Protein AF-0000000068348674 (afdb_homodimer)

InterPro domains:
  IPR036691 Endonuclease/exonuclease/phosphatase superfamily [G3DSA:3.60.10.10] (1-132)
  IPR036691 Endonuclease/exonuclease/phosphatase superfamily [SSF56219] (2-130)

Structure (mmCIF, N/CA/C/O backbone):
data_AF-0000000068348674-model_v1
#
loop_
_entity.id
_entity.type
_entity.pdbx_description
1 polymer 'Craniofacial development protein 2'
#
loop_
_atom_site.group_PDB
_atom_site.id
_atom_site.type_symbol
_atom_site.label_atom_id
_atom_site.label_alt_id
_atom_site.label_comp_id
_atom_site.label_asym_id
_atom_site.label_entity_id
_atom_site.label_seq_id
_atom_site.pdbx_PDB_ins_code
_atom_site.Cartn_x
_atom_site.Cartn_y
_atom_site.Cartn_z
_atom_site.occupancy
_atom_site.B_iso_or_equiv
_atom_site.auth_seq_id
_atom_site.auth_comp_id
_atom_site.auth_asym_id
_atom_site.auth_atom_id
_atom_site.pdbx_PDB_model_num
ATOM 1 N N . MET A 1 1 ? -9.398 12.961 -13.586 1 79.31 1 MET A N 1
ATOM 2 C CA . MET A 1 1 ? -10.078 11.688 -13.812 1 79.31 1 MET A CA 1
ATOM 3 C C . MET A 1 1 ? -9.641 10.641 -12.789 1 79.31 1 MET A C 1
ATOM 5 O O . MET A 1 1 ? -10.477 9.953 -12.211 1 79.31 1 MET A O 1
ATOM 9 N N . PHE A 1 2 ? -8.352 10.547 -12.398 1 79.88 2 PHE A N 1
ATOM 10 C CA . PHE A 1 2 ? -7.844 9.562 -11.445 1 79.88 2 PHE A CA 1
ATOM 11 C C . PHE A 1 2 ? -8.555 9.688 -10.102 1 79.88 2 PHE A C 1
ATOM 13 O O . PHE A 1 2 ? -9.102 8.711 -9.594 1 79.88 2 PHE A O 1
ATOM 20 N N . TYR A 1 3 ? -8.719 10.867 -9.672 1 86.5 3 TYR A N 1
ATOM 21 C CA . TYR A 1 3 ? -9.273 11.078 -8.336 1 86.5 3 TYR A CA 1
ATOM 22 C C . TYR A 1 3 ? -10.781 10.828 -8.328 1 86.5 3 TYR A C 1
ATOM 24 O O . TYR A 1 3 ? -11.336 10.414 -7.309 1 86.5 3 TYR A O 1
ATOM 32 N N . ARG A 1 4 ? -11.352 11.047 -9.453 1 85.75 4 ARG A N 1
ATOM 33 C CA . ARG A 1 4 ? -12.773 10.734 -9.547 1 85.75 4 ARG A CA 1
ATOM 34 C C . ARG A 1 4 ? -13.008 9.227 -9.445 1 85.75 4 ARG A C 1
ATOM 36 O O . ARG A 1 4 ? -13.922 8.789 -8.75 1 85.75 4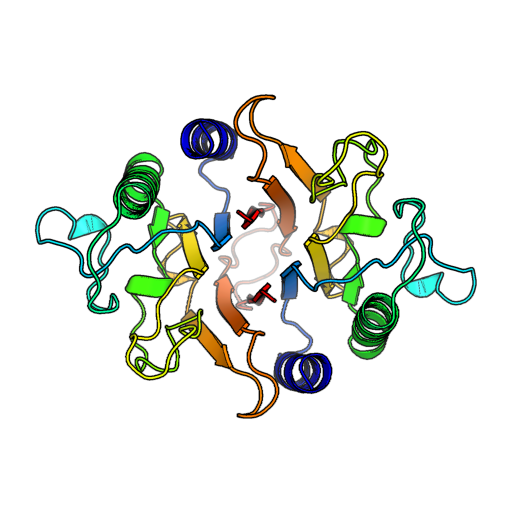 ARG A O 1
ATOM 43 N N . ARG A 1 5 ? -12.203 8.547 -10.102 1 84.06 5 ARG A N 1
ATOM 44 C CA . ARG A 1 5 ? -12.32 7.094 -10.062 1 84.06 5 ARG A CA 1
ATOM 45 C C . ARG A 1 5 ? -12 6.559 -8.672 1 84.06 5 ARG A C 1
ATOM 47 O O . ARG A 1 5 ? -12.688 5.664 -8.172 1 84.06 5 ARG A O 1
ATOM 54 N N . LEU A 1 6 ? -10.938 7.094 -8.195 1 87.25 6 LEU A N 1
ATOM 55 C CA . LEU A 1 6 ? -10.562 6.691 -6.84 1 87.25 6 LEU A CA 1
ATOM 56 C C . LEU A 1 6 ? -11.695 6.977 -5.859 1 87.25 6 LEU A C 1
ATOM 58 O O . LEU A 1 6 ? -12.023 6.133 -5.023 1 87.25 6 LEU A O 1
ATOM 62 N N . SER A 1 7 ? -12.281 8.102 -5.996 1 90.12 7 SER A N 1
ATOM 63 C CA . SER A 1 7 ? -13.422 8.453 -5.16 1 90.12 7 SER A CA 1
ATOM 64 C C . SER A 1 7 ? -14.555 7.445 -5.316 1 90.12 7 SER A C 1
ATOM 66 O O . SER A 1 7 ? -15.164 7.031 -4.324 1 90.12 7 SER A O 1
ATOM 68 N N . GLY A 1 8 ? -14.789 7.074 -6.508 1 89.06 8 GLY A N 1
ATOM 69 C CA . GLY A 1 8 ? -15.82 6.082 -6.766 1 89.06 8 GLY A CA 1
ATOM 70 C C . GLY A 1 8 ? -15.547 4.75 -6.09 1 89.06 8 GLY A C 1
ATOM 71 O O . GLY A 1 8 ? -16.453 4.121 -5.551 1 89.06 8 GLY A O 1
ATOM 72 N N . LEU A 1 9 ? -14.383 4.359 -6.117 1 86.38 9 LEU A N 1
ATOM 73 C CA . LEU A 1 9 ? -14 3.092 -5.5 1 86.38 9 LEU A CA 1
ATOM 74 C C . LEU A 1 9 ? -14.164 3.154 -3.986 1 86.38 9 LEU A C 1
ATOM 76 O O . LEU A 1 9 ? -14.672 2.213 -3.373 1 86.38 9 LEU A O 1
ATOM 80 N N . ILE A 1 10 ? -13.75 4.242 -3.398 1 89.94 10 ILE A N 1
ATOM 81 C CA . ILE A 1 10 ? -13.828 4.406 -1.951 1 89.94 10 ILE A CA 1
ATOM 82 C C . ILE A 1 10 ? -15.297 4.43 -1.515 1 89.94 10 ILE A C 1
ATOM 84 O O . ILE A 1 10 ? -15.641 3.885 -0.464 1 89.94 10 ILE A O 1
ATOM 88 N N . ARG A 1 11 ? -16.109 4.973 -2.312 1 91.06 11 ARG A N 1
ATOM 89 C CA . ARG A 1 11 ? -17.516 5.09 -1.98 1 91.06 11 ARG A CA 1
ATOM 90 C C . ARG A 1 11 ? -18.188 3.721 -1.934 1 91.06 11 ARG A C 1
ATOM 92 O O . ARG A 1 11 ? -19.25 3.561 -1.317 1 91.06 11 ARG A O 1
ATOM 99 N N . GLN A 1 12 ? -17.609 2.801 -2.598 1 87.5 12 GLN A N 1
ATOM 100 C CA . GLN A 1 12 ? -18.172 1.461 -2.65 1 87.5 12 GLN A CA 1
ATOM 101 C C . GLN A 1 12 ? -17.844 0.667 -1.392 1 87.5 12 GLN A C 1
ATOM 103 O O . GLN A 1 12 ? -18.422 -0.395 -1.147 1 87.5 12 GLN A O 1
ATOM 108 N N . VAL A 1 13 ? -16.953 1.169 -0.64 1 86 13 VAL A N 1
ATOM 109 C CA . VAL A 1 13 ? -16.531 0.463 0.562 1 86 13 VAL A CA 1
ATOM 110 C C . VAL A 1 13 ? -17.469 0.783 1.717 1 86 13 VAL A C 1
ATOM 112 O O . VAL A 1 13 ? -17.922 1.922 1.859 1 86 13 VAL A O 1
ATOM 115 N N . LYS A 1 14 ? -17.75 -0.253 2.508 1 83.56 14 LYS A N 1
ATOM 116 C CA . LYS A 1 14 ? -18.594 -0.035 3.686 1 83.56 14 LYS A CA 1
ATOM 117 C C . LYS A 1 14 ? -17.906 0.903 4.676 1 83.56 14 LYS A C 1
ATOM 119 O O . LYS A 1 14 ? -16.688 0.855 4.848 1 83.56 14 LYS A O 1
ATOM 124 N N . THR A 1 15 ? -18.656 1.641 5.41 1 78.62 15 THR A N 1
ATOM 125 C CA . THR A 1 15 ? -18.141 2.629 6.355 1 78.62 15 THR A CA 1
ATOM 126 C C . THR A 1 15 ? -17.438 1.948 7.516 1 78.62 15 THR A C 1
ATOM 128 O O . THR A 1 15 ? -16.594 2.561 8.18 1 78.62 15 THR A O 1
ATOM 131 N N . THR A 1 16 ? -17.75 0.725 7.793 1 75.81 16 THR A N 1
ATOM 132 C CA . THR A 1 16 ? -17.156 0.006 8.906 1 75.81 16 THR A CA 1
ATOM 133 C C . THR A 1 16 ? -15.797 -0.573 8.516 1 75.81 16 THR A C 1
ATOM 135 O O . THR A 1 16 ? -15.016 -0.987 9.375 1 75.81 16 THR A O 1
ATOM 138 N N . ASP A 1 17 ? -15.602 -0.538 7.238 1 82.75 17 ASP A N 1
ATOM 139 C CA . ASP A 1 17 ? -14.344 -1.109 6.75 1 82.75 17 ASP A CA 1
ATOM 140 C C . ASP A 1 17 ? -13.195 -0.118 6.902 1 82.75 17 ASP A C 1
ATOM 142 O O . ASP A 1 17 ? -13.422 1.085 7.055 1 82.75 17 ASP A O 1
ATOM 146 N N . ILE A 1 18 ? -12.023 -0.685 6.996 1 86.12 18 ILE A N 1
ATOM 147 C CA . ILE A 1 18 ? -10.82 0.14 7.066 1 86.12 18 ILE A CA 1
ATOM 148 C C . ILE A 1 18 ? -10.258 0.357 5.66 1 86.12 18 ILE A C 1
ATOM 150 O O . ILE A 1 18 ? -9.891 -0.601 4.98 1 86.12 18 ILE A O 1
ATOM 154 N N . VAL A 1 19 ? -10.25 1.628 5.234 1 90.69 19 VAL A N 1
ATOM 155 C CA . VAL A 1 19 ? -9.641 1.981 3.957 1 90.69 19 VAL A CA 1
ATOM 156 C C . VAL A 1 19 ? -8.211 2.467 4.184 1 90.69 19 VAL A C 1
ATOM 158 O O . VAL A 1 19 ? -7.973 3.342 5.02 1 90.69 19 VAL A O 1
ATOM 161 N N . ILE A 1 20 ? -7.293 1.862 3.488 1 91.06 20 ILE A N 1
ATOM 162 C CA . ILE A 1 20 ? -5.91 2.33 3.475 1 91.06 20 ILE A CA 1
ATOM 163 C C . ILE A 1 20 ? -5.5 2.688 2.047 1 91.06 20 ILE A C 1
ATOM 165 O O . ILE A 1 20 ? -5.605 1.859 1.14 1 91.06 20 ILE A O 1
ATOM 169 N N . LEU A 1 21 ? -5.125 3.949 1.87 1 91.19 21 LEU A N 1
ATOM 170 C CA . LEU A 1 21 ? -4.578 4.438 0.608 1 91.19 21 LEU A CA 1
ATOM 171 C C . LEU A 1 21 ? -3.072 4.637 0.709 1 91.19 21 LEU A C 1
ATOM 173 O O . LEU A 1 21 ? -2.59 5.301 1.631 1 91.19 21 LEU A O 1
ATOM 177 N N . ALA A 1 22 ? -2.342 3.98 -0.197 1 90.31 22 ALA A N 1
ATOM 178 C CA . ALA A 1 22 ? -0.891 4.145 -0.182 1 90.31 22 ALA A CA 1
ATOM 179 C C . ALA A 1 22 ? -0.327 4.164 -1.6 1 90.31 22 ALA A C 1
ATOM 181 O O . ALA A 1 22 ? -0.76 3.391 -2.457 1 90.31 22 ALA A O 1
ATOM 182 N N . GLY A 1 23 ? 0.637 5.094 -1.8 1 87.62 23 GLY A N 1
ATOM 183 C CA . GLY A 1 23 ? 1.304 5.066 -3.092 1 87.62 23 GLY A CA 1
ATOM 184 C C . GLY A 1 23 ? 1.746 6.438 -3.566 1 87.62 23 GLY A C 1
ATOM 185 O O . GLY A 1 23 ? 1.676 7.41 -2.816 1 87.62 23 GLY A O 1
ATOM 186 N N . ASP A 1 24 ? 2.225 6.398 -4.797 1 83.75 24 ASP A N 1
ATOM 187 C CA . ASP A 1 24 ? 2.645 7.617 -5.484 1 83.75 24 ASP A CA 1
ATOM 188 C C . ASP A 1 24 ? 1.455 8.312 -6.137 1 83.75 24 ASP A C 1
ATOM 190 O O . ASP A 1 24 ? 0.866 7.793 -7.086 1 83.75 24 ASP A O 1
ATOM 194 N N . ILE A 1 25 ? 1.134 9.422 -5.598 1 80.69 25 ILE A N 1
ATOM 195 C CA . ILE A 1 25 ? -0.016 10.133 -6.137 1 80.69 25 ILE A CA 1
ATOM 196 C C . ILE A 1 25 ? 0.463 11.305 -6.996 1 80.69 25 ILE A C 1
ATOM 198 O O . ILE A 1 25 ? -0.34 12.133 -7.438 1 80.69 25 ILE A O 1
ATOM 202 N N . ASN A 1 26 ? 1.744 11.367 -7.188 1 80.38 26 ASN A N 1
ATOM 203 C CA . ASN A 1 26 ? 2.354 12.43 -7.973 1 80.38 26 ASN A CA 1
ATOM 204 C C . ASN A 1 26 ? 1.906 13.812 -7.492 1 80.38 26 ASN A C 1
ATOM 206 O O . ASN A 1 26 ? 1.474 14.641 -8.289 1 80.38 26 ASN A O 1
ATOM 210 N N . ALA A 1 27 ? 1.943 14.016 -6.258 1 81.56 27 ALA A N 1
ATOM 211 C CA . ALA A 1 27 ? 1.46 15.258 -5.664 1 81.56 27 ALA A CA 1
ATOM 212 C C . ALA A 1 27 ? 2.396 15.742 -4.559 1 81.56 27 ALA A C 1
ATOM 214 O O . ALA A 1 27 ? 3.109 14.938 -3.949 1 81.56 27 ALA A O 1
ATOM 215 N N . GLN A 1 28 ? 2.379 17 -4.473 1 86.75 28 GLN A N 1
ATOM 216 C CA . GLN A 1 28 ? 2.955 17.625 -3.281 1 86.75 28 GLN A CA 1
ATOM 217 C C . GLN A 1 28 ? 1.892 18.359 -2.471 1 86.75 28 GLN A C 1
ATOM 219 O O . GLN A 1 28 ? 1.18 19.203 -3 1 86.75 28 GLN A O 1
ATOM 224 N N . VAL A 1 29 ? 1.767 17.953 -1.278 1 86.25 29 VAL A N 1
ATOM 225 C CA . VAL A 1 29 ? 0.708 18.5 -0.435 1 86.25 29 VAL A CA 1
ATOM 226 C C . VAL A 1 29 ? 1.234 19.703 0.341 1 86.25 29 VAL A C 1
ATOM 228 O O . VAL A 1 29 ? 0.504 20.672 0.564 1 86.25 29 VAL A O 1
ATOM 231 N N . GLY A 1 30 ? 2.441 19.734 0.62 1 81.38 30 GLY A N 1
ATOM 232 C CA . GLY A 1 30 ? 2.998 20.812 1.415 1 81.38 30 GLY A CA 1
ATOM 233 C C . GLY A 1 30 ? 2.375 20.922 2.793 1 81.38 30 GLY A C 1
ATOM 234 O O . GLY A 1 30 ? 1.814 19.953 3.307 1 81.38 30 GLY A O 1
ATOM 235 N N . ARG A 1 31 ? 2.555 22.078 3.396 1 80.06 31 ARG A N 1
ATOM 236 C CA . ARG A 1 31 ? 1.985 22.328 4.715 1 80.06 31 ARG A CA 1
ATOM 237 C C . ARG A 1 31 ? 0.499 22.656 4.621 1 80.06 31 ARG A C 1
ATOM 239 O O . ARG A 1 31 ? 0.073 23.375 3.715 1 80.06 31 ARG A O 1
ATOM 246 N N . LEU A 1 32 ? -0.167 22.094 5.527 1 80.81 32 LEU A N 1
ATOM 247 C CA . LEU A 1 32 ? -1.608 22.328 5.512 1 80.81 32 LEU A CA 1
ATOM 248 C C . LEU A 1 32 ? -1.957 23.656 6.16 1 80.81 32 LEU A C 1
ATOM 250 O O . LEU A 1 32 ? -1.298 24.078 7.109 1 80.81 32 LEU A O 1
ATOM 254 N N . SER A 1 33 ? -2.959 24.266 5.566 1 77.94 33 SER A N 1
ATOM 255 C CA . SER A 1 33 ? -3.439 25.547 6.086 1 77.94 33 SER A CA 1
ATOM 256 C C . SER A 1 33 ? -4.375 25.344 7.273 1 77.94 33 SER A C 1
ATOM 258 O O . SER A 1 33 ? -4.73 24.203 7.602 1 77.94 33 SER A O 1
ATOM 260 N N . SER A 1 34 ? -4.777 26.453 7.898 1 80.25 34 SER A N 1
ATOM 261 C CA . SER A 1 34 ? -5.711 26.406 9.023 1 80.25 34 SER A CA 1
ATOM 262 C C . SER A 1 34 ? -7.062 25.844 8.594 1 80.25 34 SER A C 1
ATOM 264 O O . SER A 1 34 ? -7.738 25.188 9.375 1 80.25 34 SER A O 1
ATOM 266 N N . LEU A 1 35 ? -7.426 26.094 7.375 1 76.81 35 LEU A N 1
ATOM 267 C CA . LEU A 1 35 ? -8.703 25.625 6.852 1 76.81 35 LEU A CA 1
ATOM 268 C C . LEU A 1 35 ? -8.695 24.109 6.703 1 76.81 35 LEU A C 1
ATOM 270 O O . LEU A 1 35 ? -9.758 23.484 6.625 1 76.81 35 LEU A O 1
ATOM 274 N N . GLU A 1 36 ? -7.477 23.594 6.668 1 81 36 GLU A N 1
ATOM 275 C CA . GLU A 1 36 ? -7.324 22.156 6.484 1 81 36 GLU A CA 1
ATOM 276 C C . GLU A 1 36 ? -6.965 21.469 7.793 1 81 36 GLU A C 1
ATOM 278 O O . GLU A 1 36 ? -6.496 20.328 7.793 1 81 36 GLU A O 1
ATOM 283 N N . SER A 1 37 ? -7.254 22.156 8.828 1 78.12 37 SER A N 1
ATOM 284 C CA . SER A 1 37 ? -6.844 21.672 10.148 1 78.12 37 SER A CA 1
ATOM 285 C C . SER A 1 37 ? -7.527 20.359 10.492 1 78.12 37 SER A C 1
ATOM 287 O O . SER A 1 37 ? -6.98 19.547 11.25 1 78.12 37 SER A O 1
ATOM 289 N N . HIS A 1 38 ? -8.695 20.156 9.891 1 80.19 38 HIS A N 1
ATOM 290 C CA . HIS A 1 38 ? -9.422 18.922 10.18 1 80.19 38 HIS A CA 1
ATOM 291 C C . HIS A 1 38 ? -8.68 17.719 9.625 1 80.19 38 HIS A C 1
ATOM 293 O O . HIS A 1 38 ? -8.938 16.578 10.039 1 80.19 38 HIS A O 1
ATOM 299 N N . LEU A 1 39 ? -7.789 17.922 8.68 1 84.5 39 LEU A N 1
ATOM 300 C CA . LEU A 1 39 ? -6.949 16.859 8.148 1 84.5 39 LEU A CA 1
ATOM 301 C C . LEU A 1 39 ? -5.66 16.734 8.953 1 84.5 39 LEU A C 1
ATOM 303 O O . LEU A 1 39 ? -4.867 15.82 8.719 1 84.5 39 LEU A O 1
ATOM 307 N N . GLY A 1 40 ? -5.566 17.562 9.906 1 76.25 40 GLY A N 1
ATOM 308 C CA . GLY A 1 40 ? -4.32 17.641 10.656 1 76.25 40 GLY A CA 1
ATOM 309 C C . GLY A 1 40 ? -3.182 18.234 9.844 1 76.25 40 GLY A C 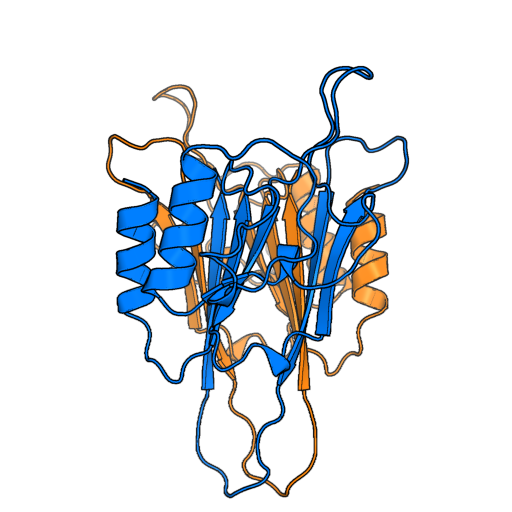1
ATOM 310 O O . GLY A 1 40 ? -3.287 19.344 9.336 1 76.25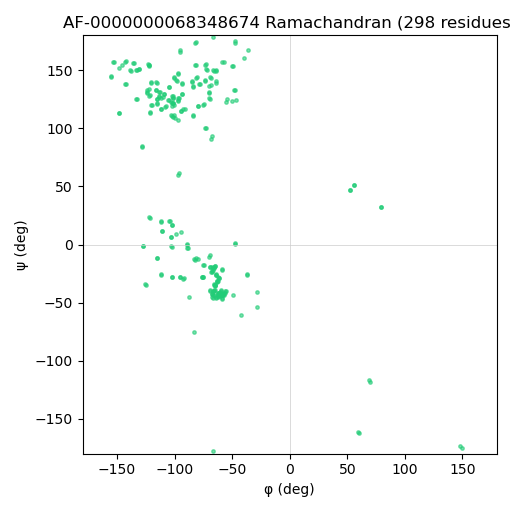 40 GLY A O 1
ATOM 311 N N . GLY A 1 41 ? -2.025 17.422 9.586 1 63.22 41 GLY A N 1
ATOM 312 C CA . GLY A 1 41 ? -0.957 17.703 8.641 1 63.22 41 GLY A CA 1
ATOM 313 C C . GLY A 1 41 ? 0.059 18.703 9.164 1 63.22 41 GLY A C 1
ATOM 314 O O . GLY A 1 41 ? 0.597 19.5 8.406 1 63.22 41 GLY A O 1
ATOM 315 N N . ARG A 1 42 ? 0.268 18.719 10.297 1 67.69 42 ARG A N 1
ATOM 316 C CA . ARG A 1 42 ? 1.171 19.672 10.93 1 67.69 42 ARG A CA 1
ATOM 317 C C . ARG A 1 42 ? 2.619 19.391 10.547 1 67.69 42 ARG A C 1
ATOM 319 O O . ARG A 1 42 ? 3.473 20.281 10.648 1 67.69 42 ARG A O 1
ATOM 326 N N . PHE A 1 43 ? 2.74 18.312 9.93 1 68.88 43 PHE A N 1
ATOM 327 C CA . PHE A 1 43 ? 4.129 17.906 9.742 1 68.88 43 PHE A CA 1
ATOM 328 C C . PHE A 1 43 ? 4.445 17.734 8.266 1 68.88 43 PHE A C 1
ATOM 330 O O . PHE A 1 43 ? 5.371 17 7.902 1 68.88 43 PHE A O 1
ATOM 337 N N . GLY A 1 44 ? 3.752 18.344 7.402 1 68.88 44 GLY A N 1
ATOM 338 C CA . GLY A 1 44 ? 4.055 18.234 5.984 1 68.88 44 GLY A CA 1
ATOM 339 C C . GLY A 1 44 ? 5.383 18.875 5.609 1 68.88 44 GLY A C 1
ATOM 340 O O . GLY A 1 44 ? 5.895 19.734 6.34 1 68.88 44 GLY A O 1
ATOM 341 N N . VAL A 1 45 ? 6.043 18.312 4.531 1 73.25 45 VAL A N 1
ATOM 342 C CA . VAL A 1 45 ? 7.285 18.875 4.012 1 73.25 45 VAL A CA 1
ATOM 343 C C . VAL A 1 45 ? 7.027 20.281 3.455 1 73.25 45 VAL A C 1
ATOM 345 O O . VAL A 1 45 ? 5.961 20.547 2.891 1 73.25 45 VAL A O 1
ATOM 348 N N . ASP A 1 46 ? 7.965 21.109 3.746 1 76.12 46 ASP A N 1
ATOM 349 C CA . ASP A 1 46 ? 7.852 22.453 3.191 1 76.12 46 ASP A CA 1
ATOM 350 C C . ASP A 1 46 ? 8.008 22.438 1.672 1 76.12 46 ASP A C 1
ATOM 352 O O . ASP A 1 46 ? 9.125 22.359 1.155 1 76.12 46 ASP A O 1
ATOM 356 N N . ALA A 1 47 ? 6.914 22.359 1.004 1 79.25 47 ALA A N 1
ATOM 357 C CA . ALA A 1 47 ? 6.867 22.328 -0.456 1 79.25 47 ALA A CA 1
ATOM 358 C C . ALA A 1 47 ? 5.594 23 -0.971 1 79.25 47 ALA A C 1
ATOM 360 O O . ALA A 1 47 ? 4.613 23.125 -0.237 1 79.25 47 ALA A O 1
ATOM 361 N N . SER A 1 48 ? 5.723 23.531 -2.182 1 85.94 48 SER A N 1
ATOM 362 C CA . SER A 1 48 ? 4.555 24.141 -2.799 1 85.94 48 SER A CA 1
ATOM 363 C C . SER A 1 48 ? 3.502 23.094 -3.152 1 85.94 48 SER A C 1
ATOM 365 O O . SER A 1 48 ? 3.822 22.062 -3.729 1 85.94 48 SER A O 1
ATOM 367 N N . ARG A 1 49 ? 2.318 23.516 -2.832 1 89.12 49 ARG A N 1
ATOM 368 C CA . ARG A 1 49 ? 1.193 22.641 -3.123 1 89.12 49 ARG A CA 1
ATOM 369 C C . ARG A 1 49 ? 0.941 22.547 -4.625 1 89.12 49 ARG A C 1
ATOM 371 O O . ARG A 1 49 ? 0.915 23.562 -5.316 1 89.12 49 ARG A O 1
ATOM 378 N N . THR A 1 50 ? 0.815 21.281 -5.059 1 90.44 50 THR A N 1
ATOM 379 C CA . THR A 1 50 ? 0.448 21.078 -6.457 1 90.44 50 THR A CA 1
ATOM 380 C C . THR A 1 50 ? -1.058 20.875 -6.594 1 90.44 50 THR A C 1
ATOM 382 O O . THR A 1 50 ? -1.761 20.703 -5.594 1 90.44 50 THR A O 1
ATOM 385 N N . ASP A 1 51 ? -1.528 20.953 -7.879 1 90.56 51 ASP A N 1
ATOM 386 C CA . ASP A 1 51 ? -2.938 20.688 -8.133 1 90.56 51 ASP A CA 1
ATOM 387 C C . ASP A 1 51 ? -3.324 19.297 -7.641 1 90.56 51 ASP A C 1
ATOM 389 O O . ASP A 1 51 ? -4.383 19.109 -7.035 1 90.56 51 ASP A O 1
ATOM 393 N N . ASN A 1 52 ? -2.459 18.375 -7.895 1 88.06 52 ASN A N 1
ATOM 394 C CA . ASN A 1 52 ? -2.723 17.016 -7.434 1 88.06 52 ASN A CA 1
ATOM 395 C C . ASN A 1 52 ? -2.727 16.938 -5.91 1 88.06 52 ASN A C 1
ATOM 397 O O . ASN A 1 52 ? -3.471 16.141 -5.332 1 88.06 52 ASN A O 1
ATOM 401 N N . GLY A 1 53 ? -1.865 17.734 -5.348 1 89.38 53 GLY A N 1
ATOM 402 C CA . GLY A 1 53 ? -1.904 17.812 -3.898 1 89.38 53 GLY A CA 1
ATOM 403 C C . GLY A 1 53 ? -3.248 18.281 -3.361 1 89.38 53 GLY A C 1
ATOM 404 O O . GLY A 1 53 ? -3.768 17.703 -2.402 1 89.38 53 GLY A O 1
ATOM 405 N N . ASP A 1 54 ? -3.766 19.266 -4.02 1 91.25 54 ASP A N 1
ATOM 406 C CA . ASP A 1 54 ? -5.086 19.766 -3.643 1 91.25 54 ASP A CA 1
ATOM 407 C C . ASP A 1 54 ? -6.152 18.703 -3.822 1 91.25 54 ASP A C 1
ATOM 409 O O . ASP A 1 54 ? -7.023 18.531 -2.965 1 91.25 54 ASP A O 1
ATOM 413 N N . ARG A 1 55 ? -6.066 18.047 -4.871 1 91.31 55 ARG A N 1
ATOM 414 C CA . ARG A 1 55 ? -7.047 17 -5.152 1 91.31 55 ARG A CA 1
ATOM 415 C C . ARG A 1 55 ? -6.949 15.859 -4.137 1 91.31 55 ARG A C 1
ATOM 417 O O . ARG A 1 55 ? -7.965 15.305 -3.725 1 91.31 55 ARG A O 1
ATOM 424 N N . HIS A 1 56 ? -5.73 15.555 -3.791 1 91.12 56 HIS A N 1
ATOM 425 C CA . HIS A 1 56 ? -5.512 14.523 -2.787 1 91.12 56 HIS A CA 1
ATOM 426 C C . HIS A 1 56 ? -6.129 14.914 -1.449 1 91.12 56 HIS A C 1
ATOM 428 O O . HIS A 1 56 ? -6.82 14.109 -0.821 1 91.12 56 HIS A O 1
ATOM 434 N N . LEU A 1 57 ? -5.918 16.125 -1.045 1 91.81 57 LEU A N 1
ATOM 435 C CA . LEU A 1 57 ? -6.461 16.609 0.223 1 91.81 57 LEU A CA 1
ATOM 436 C C . LEU A 1 57 ? -7.984 16.656 0.177 1 91.81 57 LEU A C 1
ATOM 438 O O . LEU A 1 57 ? -8.648 16.328 1.157 1 91.81 57 LEU A O 1
ATOM 442 N N . GLN A 1 58 ? -8.461 17.078 -0.941 1 93.12 58 GLN A N 1
ATOM 443 C CA . GLN A 1 58 ? -9.906 17.109 -1.106 1 93.12 58 GLN A CA 1
ATOM 444 C C . GLN A 1 58 ? -10.5 15.703 -1.016 1 93.12 58 GLN A C 1
ATOM 446 O O . GLN A 1 58 ? -11.562 15.508 -0.415 1 93.12 58 GLN A O 1
ATOM 451 N N . LEU A 1 59 ? -9.836 14.812 -1.62 1 93.06 59 LEU A N 1
ATOM 452 C CA . LEU A 1 59 ? -10.273 13.422 -1.537 1 93.06 59 LEU A CA 1
ATOM 453 C C . LEU A 1 59 ? -10.32 12.953 -0.087 1 93.06 59 LEU A C 1
ATOM 455 O O . LEU A 1 59 ? -11.289 12.32 0.332 1 93.06 59 LEU A O 1
ATOM 459 N N . CYS A 1 60 ? -9.273 13.25 0.616 1 93.5 60 CYS A N 1
ATOM 460 C CA . CYS A 1 60 ? -9.227 12.875 2.023 1 93.5 60 CYS A CA 1
ATOM 461 C C . CYS A 1 60 ? -10.383 13.508 2.795 1 93.5 60 CYS A C 1
ATOM 463 O O . CYS A 1 60 ? -11.023 12.844 3.607 1 93.5 60 CYS A O 1
ATOM 465 N N . ALA A 1 61 ? -10.609 14.719 2.525 1 93.12 61 ALA A N 1
ATOM 466 C CA . ALA A 1 61 ? -11.695 15.422 3.197 1 93.12 61 ALA A CA 1
ATOM 467 C C . ALA A 1 61 ? -13.047 14.812 2.836 1 93.12 61 ALA A C 1
ATOM 469 O O . ALA A 1 61 ? -13.867 14.539 3.715 1 93.12 61 ALA A O 1
ATOM 470 N N . ASP A 1 62 ? -13.273 14.562 1.604 1 94 62 ASP A N 1
ATOM 471 C CA . ASP A 1 62 ? -14.547 14.078 1.096 1 94 62 ASP A CA 1
ATOM 472 C C . ASP A 1 62 ? -14.867 12.688 1.646 1 94 62 ASP A C 1
ATOM 474 O O . ASP A 1 62 ? -16.031 12.352 1.856 1 94 62 ASP A O 1
ATOM 478 N N . HIS A 1 63 ? -13.867 11.922 1.81 1 93.94 63 HIS A N 1
ATOM 479 C CA . HIS A 1 63 ? -14.102 10.523 2.164 1 93.94 63 HIS A CA 1
ATOM 480 C C . HIS A 1 63 ? -13.656 10.242 3.596 1 93.94 63 HIS A C 1
ATOM 482 O O . HIS A 1 63 ? -13.547 9.078 3.994 1 93.94 63 HIS A O 1
ATOM 488 N N . LYS A 1 64 ? -13.367 11.25 4.367 1 93.44 64 LYS A N 1
ATOM 489 C CA . LYS A 1 64 ? -12.992 11.156 5.773 1 93.44 64 LYS A CA 1
ATOM 490 C C . LYS A 1 64 ? -11.789 10.234 5.957 1 93.44 64 LYS A C 1
ATOM 492 O O . LYS A 1 64 ? -11.828 9.305 6.766 1 93.44 64 LYS A O 1
ATOM 497 N N . LEU A 1 65 ? -10.82 10.555 5.156 1 94 65 LEU A N 1
ATOM 498 C CA . LEU A 1 65 ? -9.539 9.875 5.301 1 94 65 LEU A CA 1
ATOM 499 C C . LEU A 1 65 ? -8.562 10.711 6.113 1 94 65 LEU A C 1
ATOM 501 O O . LEU A 1 65 ? -8.531 11.938 5.977 1 94 65 LEU A O 1
ATOM 505 N N . PHE A 1 66 ? -7.832 10.055 6.922 1 92.94 66 PHE A N 1
ATOM 506 C CA . PHE A 1 66 ? -6.762 10.672 7.695 1 92.94 66 PHE A CA 1
ATOM 507 C C . PHE A 1 66 ? -5.422 10.523 6.984 1 92.94 66 PHE A C 1
ATOM 509 O O . PHE A 1 66 ? -4.926 9.406 6.812 1 92.94 66 PHE A O 1
ATOM 516 N N . PRO A 1 67 ? -4.812 11.641 6.551 1 93.12 67 PRO A N 1
ATOM 517 C CA . PRO A 1 67 ? -3.492 11.555 5.922 1 93.12 67 PRO A CA 1
ATOM 518 C C . PRO A 1 67 ? -2.379 11.266 6.926 1 93.12 67 PRO A C 1
ATOM 520 O O . PRO A 1 67 ? -1.83 12.188 7.531 1 93.12 67 PRO A O 1
ATOM 523 N N . ALA A 1 68 ? -1.977 10.078 7.004 1 90.94 68 ALA A N 1
ATOM 524 C CA . ALA A 1 68 ? -1.021 9.633 8.016 1 90.94 68 ALA A CA 1
ATOM 525 C C . ALA A 1 68 ? 0.365 10.219 7.754 1 90.94 68 ALA A C 1
ATOM 527 O O . ALA A 1 68 ? 1.07 10.602 8.688 1 90.94 68 ALA A O 1
ATOM 528 N N . SER A 1 69 ? 0.833 10.312 6.531 1 87.69 69 SER A N 1
ATOM 529 C CA . SER A 1 69 ? 2.174 10.742 6.148 1 87.69 69 SER A CA 1
ATOM 530 C C . SER A 1 69 ? 2.447 12.172 6.605 1 87.69 69 SER A C 1
ATOM 532 O O . SER A 1 69 ? 3.592 12.531 6.898 1 87.69 69 SER A O 1
ATOM 534 N N . THR A 1 70 ? 1.397 12.969 6.691 1 85.5 70 THR A N 1
ATOM 535 C CA . THR A 1 70 ? 1.596 14.367 7.039 1 85.5 70 THR A CA 1
ATOM 536 C C . THR A 1 70 ? 1.24 14.617 8.5 1 85.5 70 THR A C 1
ATOM 538 O O . THR A 1 70 ? 1.35 15.75 8.992 1 85.5 70 THR A O 1
ATOM 541 N N . ASN A 1 71 ? 0.793 13.617 9.203 1 87.12 71 ASN A N 1
ATOM 542 C CA . ASN A 1 71 ? 0.313 13.859 10.555 1 87.12 71 ASN A CA 1
ATOM 543 C C . ASN A 1 71 ? 1.182 13.156 11.594 1 87.12 71 ASN A C 1
ATOM 545 O O . ASN A 1 71 ? 1.041 13.391 12.797 1 87.12 71 ASN A O 1
ATOM 549 N N . LEU A 1 72 ? 1.989 12.336 11.188 1 84.12 72 LEU A N 1
ATOM 550 C CA . LEU A 1 72 ? 2.912 11.672 12.102 1 84.12 72 LEU A CA 1
ATOM 551 C C . LEU A 1 72 ? 4.301 12.305 12.023 1 84.12 72 LEU A C 1
ATOM 553 O O . LEU A 1 72 ? 4.848 12.469 10.93 1 84.12 72 LEU A O 1
ATOM 557 N N . GLN A 1 73 ? 4.75 12.68 13.102 1 80.38 73 GLN A N 1
ATOM 558 C CA . GLN A 1 73 ? 5.98 13.461 13.172 1 80.38 73 GLN A CA 1
ATOM 559 C C . GLN A 1 73 ? 7.207 12.586 12.93 1 80.38 73 GLN A C 1
ATOM 561 O O . GLN A 1 73 ? 7.43 11.609 13.648 1 80.38 73 GLN A O 1
ATOM 566 N N . HIS A 1 74 ? 7.91 12.961 11.891 1 83.62 74 HIS A N 1
ATOM 567 C CA . HIS A 1 74 ? 9.203 12.352 11.586 1 83.62 74 HIS A CA 1
ATOM 568 C C . HIS A 1 74 ? 10.188 13.383 11.055 1 83.62 74 HIS A C 1
ATOM 570 O O . HIS A 1 74 ? 9.789 14.477 10.641 1 83.62 74 HIS A O 1
ATOM 576 N N . LYS A 1 75 ? 11.469 13.047 11.18 1 83.19 75 LYS A N 1
ATOM 577 C CA . LYS A 1 75 ? 12.469 13.867 10.5 1 83.19 75 LYS A CA 1
ATOM 578 C C . LYS A 1 75 ? 12.211 13.906 8.992 1 83.19 75 LYS A C 1
ATOM 580 O O . LYS A 1 75 ? 11.609 12.992 8.43 1 83.19 75 LYS A O 1
ATOM 585 N N . ARG A 1 76 ? 12.734 14.961 8.398 1 80.62 76 ARG A N 1
ATOM 586 C CA . ARG A 1 76 ? 12.539 15.164 6.969 1 80.62 76 ARG A CA 1
ATOM 587 C C . ARG A 1 76 ? 13.016 13.953 6.172 1 80.62 76 ARG A C 1
ATOM 589 O O . ARG A 1 76 ? 12.367 13.531 5.215 1 80.62 76 ARG A O 1
ATOM 596 N N . SER A 1 77 ? 14.102 13.383 6.57 1 80.19 77 SER A N 1
ATOM 597 C CA . SER A 1 77 ? 14.688 12.258 5.855 1 80.19 77 SER A CA 1
ATOM 598 C C . SER A 1 77 ? 13.781 11.031 5.898 1 80.19 77 SER A C 1
ATOM 600 O O . SER A 1 77 ? 13.898 10.133 5.062 1 80.19 77 SER A O 1
ATOM 602 N N . HIS A 1 78 ? 12.844 11.047 6.859 1 84.19 78 HIS A N 1
ATOM 603 C CA . HIS A 1 78 ? 11.93 9.914 6.996 1 84.19 78 HIS A CA 1
ATOM 604 C C . HIS A 1 78 ? 10.562 10.234 6.41 1 84.19 78 HIS A C 1
ATOM 606 O O . HIS A 1 78 ? 9.586 9.516 6.668 1 84.19 78 HIS A O 1
ATOM 612 N N . ARG A 1 79 ? 10.539 11.297 5.598 1 83.62 79 ARG A N 1
ATOM 613 C CA . ARG A 1 79 ? 9.281 11.672 4.961 1 83.62 79 ARG A CA 1
ATOM 614 C C . ARG A 1 79 ? 9.438 11.75 3.445 1 83.62 79 ARG A C 1
ATOM 616 O O . ARG A 1 79 ? 8.531 11.375 2.699 1 83.62 79 ARG A O 1
ATOM 623 N N . VAL A 1 80 ? 10.555 12.164 3.012 1 83 80 VAL A N 1
ATOM 624 C CA . VAL A 1 80 ? 10.781 12.359 1.584 1 83 80 VAL A CA 1
ATOM 625 C C . VAL A 1 80 ? 10.93 11.008 0.892 1 83 80 VAL A C 1
ATOM 627 O O . VAL A 1 80 ? 11.469 10.062 1.47 1 83 80 VAL A O 1
ATOM 630 N N . THR A 1 81 ? 10.359 10.961 -0.289 1 83.62 81 THR A N 1
ATOM 631 C CA . THR A 1 81 ? 10.344 9.68 -0.992 1 83.62 81 THR A CA 1
ATOM 632 C C . THR A 1 81 ? 10.914 9.836 -2.4 1 83.62 81 THR A C 1
ATOM 634 O O . THR A 1 81 ? 10.953 8.867 -3.166 1 83.62 81 THR A O 1
ATOM 637 N N . CYS A 1 82 ? 11.281 10.984 -2.779 1 81.44 82 CYS A N 1
ATOM 638 C CA . CYS A 1 82 ? 11.836 11.195 -4.113 1 81.44 82 CYS A CA 1
ATOM 639 C C . CYS A 1 82 ? 13.102 12.031 -4.051 1 81.44 82 CYS A C 1
ATOM 641 O O . CYS A 1 82 ? 13.094 13.141 -3.52 1 81.44 82 CYS A O 1
ATOM 643 N N . ARG A 1 83 ? 14.062 11.445 -4.613 1 78.06 83 ARG A N 1
ATOM 644 C CA . ARG A 1 83 ? 15.328 12.156 -4.711 1 78.06 83 ARG A CA 1
ATOM 645 C C . ARG A 1 83 ? 15.344 13.086 -5.922 1 78.06 83 ARG A C 1
ATOM 647 O O . ARG A 1 83 ? 14.961 12.688 -7.02 1 78.06 83 ARG A O 1
ATOM 654 N N . PRO A 1 84 ? 15.844 14.258 -5.613 1 79.25 84 PRO A N 1
ATOM 655 C CA . PRO A 1 84 ? 15.906 15.172 -6.754 1 79.25 84 PRO A CA 1
ATOM 656 C C . PRO A 1 84 ? 16.984 14.781 -7.762 1 79.25 84 PRO A C 1
ATOM 658 O O . PRO A 1 84 ? 18 14.188 -7.387 1 79.25 84 PRO A O 1
ATOM 661 N N . PRO A 1 85 ? 16.672 15.141 -9.047 1 77.56 85 PRO A N 1
ATOM 662 C CA . PRO A 1 85 ? 17.656 14.836 -10.086 1 77.56 85 PRO A CA 1
ATOM 663 C C . PRO A 1 85 ? 18.984 15.578 -9.883 1 77.56 85 PRO A C 1
ATOM 665 O O . PRO A 1 85 ? 20.031 15.078 -10.273 1 77.56 85 PRO A O 1
ATOM 668 N N . THR A 1 86 ? 18.844 16.734 -9.312 1 81.69 86 THR A N 1
ATOM 669 C CA . THR A 1 86 ? 20.047 17.531 -9.062 1 81.69 86 THR A CA 1
ATOM 670 C C . THR A 1 86 ? 20.188 17.859 -7.578 1 81.69 86 THR A C 1
ATOM 672 O O . THR A 1 86 ? 19.188 17.906 -6.855 1 81.69 86 THR A O 1
ATOM 675 N N . ALA A 1 87 ? 21.406 18.062 -7.16 1 80.06 87 ALA A N 1
ATOM 676 C CA . ALA A 1 87 ? 21.703 18.297 -5.75 1 80.06 87 ALA A CA 1
ATOM 677 C C . ALA A 1 87 ? 21.094 19.609 -5.27 1 80.06 87 ALA A C 1
ATOM 679 O O . ALA A 1 87 ? 20.844 19.781 -4.07 1 80.06 87 ALA A O 1
ATOM 680 N N . ASN A 1 88 ? 20.781 20.453 -6.188 1 82.69 88 ASN A N 1
ATOM 681 C CA . ASN A 1 88 ? 20.281 21.766 -5.805 1 82.69 88 ASN A CA 1
ATOM 682 C C . ASN A 1 88 ? 18.766 21.766 -5.652 1 82.69 88 ASN A C 1
ATOM 684 O O . ASN A 1 88 ? 18.172 22.781 -5.301 1 82.69 88 ASN A O 1
ATOM 688 N N . GLN A 1 89 ? 18.25 20.672 -5.934 1 80.44 89 GLN A N 1
ATOM 689 C CA . GLN A 1 89 ? 16.812 20.562 -5.789 1 80.44 89 GLN A CA 1
ATOM 690 C C . GLN A 1 89 ? 16.438 19.859 -4.496 1 80.44 89 GLN A C 1
ATOM 692 O O . GLN A 1 89 ? 17.188 19 -4.008 1 80.44 89 GLN A O 1
ATOM 697 N N . PRO A 1 90 ? 15.367 20.312 -3.934 1 78.31 90 PRO A N 1
ATOM 698 C CA . PRO A 1 90 ? 14.984 19.672 -2.672 1 78.31 90 PRO A CA 1
ATOM 699 C C . PRO A 1 90 ? 14.414 18.281 -2.869 1 78.31 90 PRO A C 1
ATOM 701 O O . PRO A 1 90 ? 13.875 17.969 -3.936 1 78.31 90 PRO A O 1
ATOM 704 N N . TRP A 1 91 ? 14.555 17.5 -1.813 1 80.88 91 TRP A N 1
ATOM 705 C CA . TRP A 1 91 ? 13.852 16.219 -1.763 1 80.88 91 TRP A CA 1
ATOM 706 C C . TRP A 1 91 ? 12.352 16.438 -1.634 1 80.88 91 TRP A C 1
ATOM 708 O O . TRP A 1 91 ? 11.898 17.391 -1.01 1 80.88 91 TRP A O 1
ATOM 718 N N . THR A 1 92 ? 11.578 15.523 -2.324 1 82.31 92 THR A N 1
ATOM 719 C CA . THR A 1 92 ? 10.133 15.711 -2.311 1 82.31 92 THR A CA 1
ATOM 720 C C . THR A 1 92 ? 9.438 14.477 -1.753 1 82.31 92 THR A C 1
ATOM 722 O O . THR A 1 92 ? 10.023 13.391 -1.702 1 82.31 92 THR A O 1
ATOM 725 N N . GLU A 1 93 ? 8.281 14.766 -1.235 1 86.06 93 GLU A N 1
ATOM 726 C CA . GLU A 1 93 ? 7.395 13.703 -0.776 1 86.06 93 GLU A CA 1
ATOM 727 C C . GLU A 1 93 ? 6.301 13.414 -1.802 1 86.06 93 GLU A C 1
ATOM 729 O O . GLU A 1 93 ? 5.402 14.234 -2.006 1 86.06 93 GLU A O 1
ATOM 734 N N . LEU A 1 94 ? 6.418 12.203 -2.416 1 83.62 94 LEU A N 1
ATOM 735 C CA . LEU A 1 94 ? 5.457 11.844 -3.455 1 83.62 94 LEU A CA 1
ATOM 736 C C . LEU A 1 94 ? 4.559 10.703 -3 1 83.62 94 LEU A C 1
ATOM 738 O O . LEU A 1 94 ? 3.445 10.539 -3.504 1 83.62 94 LEU A O 1
ATOM 742 N N . ASP A 1 95 ? 5.09 9.938 -2.104 1 86.62 95 ASP A N 1
ATOM 743 C CA . ASP A 1 95 ? 4.348 8.789 -1.584 1 86.62 95 ASP A CA 1
ATOM 744 C C . ASP A 1 95 ? 3.584 9.164 -0.315 1 86.62 95 ASP A C 1
ATOM 746 O O . ASP A 1 95 ? 4.148 9.766 0.602 1 86.62 95 ASP A O 1
ATOM 750 N N . TYR A 1 96 ? 2.318 8.828 -0.304 1 89.25 96 TYR A N 1
ATOM 751 C CA . TYR A 1 96 ? 1.469 9.18 0.828 1 89.25 96 TYR A CA 1
ATOM 752 C C . TYR A 1 96 ? 0.676 7.969 1.309 1 89.25 96 TYR A C 1
ATOM 754 O O . TYR A 1 96 ? 0.375 7.066 0.525 1 89.25 96 TYR A O 1
ATOM 762 N N . VAL A 1 97 ? 0.42 8.031 2.551 1 91.81 97 VAL A N 1
ATOM 763 C CA . VAL A 1 97 ? -0.444 7.031 3.174 1 91.81 97 VAL A CA 1
ATOM 764 C C . VAL A 1 97 ? -1.613 7.723 3.869 1 91.81 97 VAL A C 1
ATOM 766 O O . VAL A 1 97 ? -1.421 8.703 4.594 1 91.81 97 VAL A O 1
ATOM 769 N N . ALA A 1 98 ? -2.793 7.23 3.598 1 93.06 98 ALA A N 1
ATOM 770 C CA . ALA A 1 98 ? -3.996 7.703 4.277 1 93.06 98 ALA A CA 1
ATOM 771 C C . ALA A 1 98 ? -4.863 6.535 4.738 1 93.06 98 ALA A C 1
ATOM 773 O O . ALA A 1 98 ? -4.844 5.461 4.133 1 93.06 98 ALA A O 1
ATOM 774 N N . ILE A 1 99 ? -5.582 6.762 5.812 1 92.94 99 ILE A N 1
ATOM 775 C CA . ILE A 1 99 ? -6.438 5.723 6.375 1 92.94 99 ILE A CA 1
ATOM 776 C C . ILE A 1 99 ? -7.793 6.32 6.754 1 92.94 99 ILE A C 1
ATOM 778 O O . ILE A 1 99 ? -7.914 7.535 6.922 1 92.94 99 ILE A O 1
ATOM 782 N N . SER A 1 100 ? -8.828 5.434 6.801 1 92.5 100 SER A N 1
ATOM 783 C CA . SER A 1 100 ? -10.117 5.906 7.297 1 92.5 100 SER A CA 1
ATOM 784 C C . SER A 1 100 ? -9.953 6.672 8.609 1 92.5 100 SER A C 1
ATOM 786 O O . SER A 1 100 ? -9.305 6.188 9.539 1 92.5 100 SER A O 1
ATOM 788 N N . HIS A 1 101 ? -10.594 7.789 8.641 1 91.94 101 HIS A N 1
ATOM 789 C CA . HIS A 1 101 ? -10.43 8.68 9.781 1 91.94 101 HIS A CA 1
ATOM 790 C C . HIS A 1 101 ? -10.852 7.992 11.078 1 91.94 101 HIS A C 1
ATOM 792 O O . HIS A 1 101 ? -10.227 8.18 12.125 1 91.94 101 HIS A O 1
ATOM 798 N N . ARG A 1 102 ? -11.883 7.238 11.07 1 87.12 102 ARG A N 1
ATOM 799 C CA . ARG A 1 102 ? -12.398 6.539 12.242 1 87.12 102 ARG A CA 1
ATOM 800 C C . ARG A 1 102 ? -11.352 5.605 12.828 1 87.12 102 ARG A C 1
ATOM 802 O O . ARG A 1 102 ? -11.391 5.281 14.016 1 87.12 102 ARG A O 1
ATOM 809 N N . TRP A 1 103 ? -10.398 5.25 12.023 1 86.56 103 TRP A N 1
ATOM 810 C CA . TRP A 1 103 ? -9.391 4.281 12.453 1 86.56 103 TRP A CA 1
ATOM 811 C C . TRP A 1 103 ? -8.023 4.938 12.602 1 86.56 103 TRP A C 1
ATOM 813 O O . TRP A 1 103 ? -7 4.254 12.617 1 86.56 103 TRP A O 1
ATOM 823 N N . LYS A 1 104 ? -7.953 6.223 12.734 1 89.25 104 LYS A N 1
ATOM 824 C CA . LYS A 1 104 ? -6.695 6.965 12.75 1 89.25 104 LYS A CA 1
ATOM 825 C C . LYS A 1 104 ? -5.84 6.578 13.953 1 89.25 104 LYS A C 1
ATOM 827 O O . LYS A 1 104 ? -4.609 6.621 13.891 1 89.25 104 LYS A O 1
ATOM 832 N N . ILE A 1 105 ? -6.492 6.117 14.992 1 87.19 105 ILE A N 1
ATOM 833 C CA . ILE A 1 105 ? -5.754 5.801 16.219 1 87.19 105 ILE A CA 1
ATOM 834 C C . ILE A 1 105 ? -4.984 4.496 16.031 1 87.19 105 ILE A C 1
ATOM 836 O O . ILE A 1 105 ? -4.074 4.191 16.797 1 87.19 105 ILE A O 1
ATOM 840 N N . THR A 1 106 ? -5.391 3.729 15.008 1 85.25 106 THR A N 1
ATOM 841 C CA . THR A 1 106 ? -4.746 2.438 14.797 1 85.25 106 THR A CA 1
ATOM 842 C C . THR A 1 106 ? -3.371 2.615 14.164 1 85.25 106 THR A C 1
ATOM 844 O O . THR A 1 106 ? -2.512 1.737 14.273 1 85.25 106 THR A O 1
ATOM 847 N N . ILE A 1 107 ? -3.145 3.672 13.406 1 89.19 107 ILE A N 1
ATOM 848 C CA . ILE A 1 107 ? -1.86 3.896 12.758 1 89.19 107 ILE A CA 1
ATOM 849 C C . ILE A 1 107 ? -0.864 4.469 13.758 1 89.19 107 ILE A C 1
ATOM 851 O O . ILE A 1 107 ? -1.084 5.551 14.312 1 89.19 107 ILE A O 1
ATOM 855 N N . GLN A 1 108 ? 0.181 3.75 13.953 1 89.19 108 GLN A N 1
ATOM 856 C CA . GLN A 1 108 ? 1.138 4.102 15 1 89.19 108 GLN A CA 1
ATOM 857 C C . GLN A 1 108 ? 2.375 4.77 14.414 1 89.19 108 GLN A C 1
ATOM 859 O O . GLN A 1 108 ? 3.078 5.508 15.109 1 89.19 108 GLN A O 1
ATOM 864 N N . ASP A 1 109 ? 2.664 4.449 13.258 1 89.56 109 ASP A N 1
ATOM 865 C CA . ASP A 1 109 ? 3.869 4.961 12.617 1 89.56 109 ASP A CA 1
ATOM 866 C C . ASP A 1 109 ? 3.723 4.957 11.094 1 89.56 109 ASP A C 1
ATOM 868 O O . ASP A 1 109 ? 2.984 4.137 10.539 1 89.56 109 ASP A O 1
ATOM 872 N N . CYS A 1 110 ? 4.301 5.973 10.461 1 89.88 110 CYS A N 1
ATOM 873 C CA . CYS A 1 110 ? 4.383 6.086 9.008 1 89.88 110 CYS A CA 1
ATOM 874 C C . CYS A 1 110 ? 5.656 6.809 8.594 1 89.88 110 CYS A C 1
ATOM 876 O O . CYS A 1 110 ? 5.793 8.016 8.812 1 89.88 110 CYS A O 1
ATOM 878 N N . ARG A 1 111 ? 6.551 6.074 7.934 1 87.94 111 ARG A N 1
ATOM 879 C CA . ARG A 1 111 ? 7.824 6.707 7.605 1 87.94 111 ARG A CA 1
ATOM 880 C C . ARG A 1 111 ? 8.453 6.066 6.371 1 87.94 111 ARG A C 1
ATOM 882 O O . ARG A 1 111 ? 8.117 4.934 6.016 1 87.94 111 ARG A O 1
ATOM 889 N N . SER A 1 112 ? 9.328 6.867 5.742 1 86.12 112 SER A N 1
ATOM 890 C CA . SER A 1 112 ? 10.07 6.383 4.582 1 86.12 112 SER A CA 1
ATOM 891 C C . SER A 1 112 ? 11.461 5.906 4.977 1 86.12 112 SER A C 1
ATOM 893 O O . SER A 1 112 ? 12.016 6.355 5.984 1 86.12 112 SER A O 1
ATOM 895 N N . PHE A 1 113 ? 11.859 4.891 4.227 1 82.5 113 PHE A N 1
ATOM 896 C CA . PHE A 1 113 ? 13.203 4.348 4.375 1 82.5 113 PHE A CA 1
ATOM 897 C C . PHE A 1 113 ? 13.969 4.43 3.057 1 82.5 113 PHE A C 1
ATOM 899 O O . PHE A 1 113 ? 13.406 4.164 1.991 1 82.5 113 PHE A O 1
ATOM 906 N N . TRP A 1 114 ? 15.125 4.977 3.15 1 74.12 114 TRP A N 1
ATOM 907 C CA . TRP A 1 114 ? 15.977 5.07 1.972 1 74.12 114 TRP A CA 1
ATOM 908 C C . TRP A 1 114 ? 17.078 4.023 2.021 1 74.12 114 TRP A C 1
ATOM 910 O O . TRP A 1 114 ? 17.578 3.688 3.098 1 74.12 114 TRP A O 1
ATOM 920 N N . GLY A 1 115 ? 17.172 3.123 0.977 1 60.62 115 GLY A N 1
ATOM 921 C CA . GLY A 1 115 ? 18.359 2.277 0.901 1 60.62 115 GLY A CA 1
ATOM 922 C C . GLY A 1 115 ? 19.641 3.047 1.075 1 60.62 115 GLY A C 1
ATOM 923 O O . GLY A 1 115 ? 19.641 4.266 1.268 1 60.62 115 GLY A O 1
ATOM 924 N N . THR A 1 116 ? 20.766 2.324 1.163 1 54.62 116 THR A N 1
ATOM 925 C CA . THR A 1 116 ? 22.078 2.945 1.291 1 54.62 116 THR A CA 1
ATOM 926 C C . THR A 1 116 ? 22.266 4.039 0.244 1 54.62 116 THR A C 1
ATOM 928 O O . THR A 1 116 ? 21.516 4.098 -0.738 1 54.62 116 THR A O 1
ATOM 931 N N . GLN A 1 117 ? 23.125 4.957 0.654 1 49 117 GLN A N 1
ATOM 932 C CA . GLN A 1 117 ? 23.562 6.102 -0.14 1 49 117 GLN A CA 1
ATOM 933 C C . GLN A 1 117 ? 23.703 5.723 -1.611 1 49 117 GLN A C 1
ATOM 935 O O . GLN A 1 117 ? 23.594 6.578 -2.492 1 49 117 GLN A O 1
ATOM 940 N N . PHE A 1 118 ? 23.953 4.484 -1.806 1 46.84 118 PHE A N 1
ATOM 941 C CA . PHE A 1 118 ? 24.359 4.102 -3.156 1 46.84 118 PHE A CA 1
ATOM 942 C C . PHE A 1 118 ? 23.156 3.621 -3.957 1 46.84 118 PHE A C 1
ATOM 944 O O . PHE A 1 118 ? 23.203 3.555 -5.188 1 46.84 118 PHE A O 1
ATOM 951 N N . ASP A 1 119 ? 22.125 3.07 -3.328 1 52.31 119 ASP A N 1
ATOM 952 C CA . ASP A 1 119 ? 21.031 2.459 -4.074 1 52.31 119 ASP A CA 1
ATOM 953 C C . ASP A 1 119 ? 19.875 3.432 -4.238 1 52.31 119 ASP A C 1
ATOM 955 O O . ASP A 1 119 ? 19.141 3.689 -3.285 1 52.31 119 ASP A O 1
ATOM 959 N N . SER A 1 120 ? 20.016 4.555 -4.883 1 52.59 120 SER A N 1
ATOM 960 C CA . SER A 1 120 ? 19.375 5.863 -5.023 1 52.59 120 SER A CA 1
ATOM 961 C C . SER A 1 120 ? 17.859 5.742 -5.09 1 52.59 120 SER A C 1
ATOM 963 O O . SER A 1 120 ? 17.141 6.535 -4.477 1 52.59 120 SER A O 1
ATOM 965 N N . ASP A 1 121 ? 17.344 5.004 -6.121 1 59.72 121 ASP A N 1
ATOM 966 C CA . ASP A 1 121 ? 16.031 5.457 -6.582 1 59.72 121 ASP A CA 1
ATOM 967 C C . ASP A 1 121 ? 14.914 4.688 -5.895 1 59.72 121 ASP A C 1
ATOM 969 O O . ASP A 1 121 ? 13.734 4.898 -6.191 1 59.72 121 ASP A O 1
ATOM 973 N N . HIS A 1 122 ? 15.453 3.922 -4.805 1 68.25 122 HIS A N 1
ATOM 974 C CA . HIS A 1 122 ? 14.359 3.135 -4.242 1 68.25 122 HIS A CA 1
ATOM 975 C C . HIS A 1 122 ? 13.969 3.648 -2.863 1 68.25 122 HIS A C 1
ATOM 977 O O . HIS A 1 122 ? 14.828 3.977 -2.047 1 68.25 122 HIS A O 1
ATOM 983 N N . THR A 1 123 ? 12.766 3.895 -2.75 1 80.94 123 THR A N 1
ATOM 984 C CA . THR A 1 123 ? 12.219 4.309 -1.46 1 80.94 123 THR A CA 1
ATOM 985 C C . THR A 1 123 ? 11.141 3.34 -0.989 1 80.94 123 THR A C 1
ATOM 987 O O . THR A 1 123 ? 10.469 2.705 -1.805 1 80.94 123 THR A O 1
ATOM 990 N N . MET A 1 124 ? 11.211 3.086 0.283 1 83.62 124 MET A N 1
ATOM 991 C CA . MET A 1 124 ? 10.164 2.301 0.933 1 83.62 124 MET A CA 1
ATOM 992 C C . MET A 1 124 ? 9.43 3.133 1.977 1 83.62 124 MET A C 1
ATOM 994 O O . MET A 1 124 ? 10.055 3.879 2.734 1 83.62 124 MET A O 1
ATOM 998 N N . VAL A 1 125 ? 8.18 3.041 1.908 1 86.38 125 VAL A N 1
ATOM 999 C CA . VAL A 1 125 ? 7.367 3.646 2.957 1 86.38 125 VAL A CA 1
ATOM 1000 C C . VAL A 1 125 ? 6.734 2.557 3.816 1 86.38 125 VAL A C 1
ATOM 1002 O O . VAL A 1 125 ? 6.18 1.587 3.291 1 86.38 125 VAL A O 1
ATOM 1005 N N . ARG A 1 126 ? 6.879 2.656 5.137 1 87.88 126 ARG A N 1
ATOM 1006 C CA . ARG A 1 126 ? 6.273 1.717 6.074 1 87.88 126 ARG A CA 1
ATOM 1007 C C . ARG A 1 126 ? 5.207 2.4 6.922 1 87.88 126 ARG A C 1
ATOM 1009 O O . ARG A 1 126 ? 5.453 3.455 7.508 1 87.88 126 ARG A O 1
ATOM 1016 N N . ALA A 1 127 ? 4.07 1.763 6.887 1 90.19 127 ALA A N 1
ATOM 1017 C CA . ALA A 1 127 ? 3.023 2.139 7.832 1 90.19 127 ALA A CA 1
ATOM 1018 C C . ALA A 1 127 ? 2.758 1.016 8.828 1 90.19 127 ALA A C 1
ATOM 1020 O O . ALA A 1 127 ? 2.682 -0.155 8.453 1 90.19 127 ALA A O 1
ATOM 1021 N N . HIS A 1 128 ? 2.717 1.38 10.133 1 89.25 128 HIS A N 1
ATOM 1022 C CA . HIS A 1 128 ? 2.441 0.427 11.203 1 89.25 128 HIS A CA 1
ATOM 1023 C C . HIS A 1 128 ? 1.088 0.703 11.852 1 89.25 128 HIS A C 1
ATOM 1025 O O . HIS A 1 128 ? 0.881 1.767 12.438 1 89.25 128 HIS A O 1
ATOM 1031 N N . LEU A 1 129 ? 0.214 -0.343 11.664 1 88 129 LEU A N 1
ATOM 1032 C CA . LEU A 1 129 ? -1.126 -0.232 12.227 1 88 129 LEU A CA 1
ATOM 1033 C C . LEU A 1 129 ? -1.346 -1.281 13.312 1 88 129 LEU A C 1
ATOM 1035 O O . LEU A 1 129 ? -0.91 -2.426 13.172 1 88 129 LEU A O 1
ATOM 1039 N N . THR A 1 130 ? -1.995 -0.864 14.383 1 84.19 130 THR A N 1
ATOM 1040 C CA . THR A 1 130 ? -2.436 -1.79 15.414 1 84.19 130 THR A CA 1
ATOM 1041 C C . THR A 1 130 ? -3.949 -1.723 15.594 1 84.19 130 THR A C 1
ATOM 1043 O O . THR A 1 130 ? -4.488 -0.677 15.961 1 84.19 130 THR A O 1
ATOM 1046 N N . VAL A 1 131 ? -4.555 -2.852 15.227 1 76.38 131 VAL A N 1
ATOM 1047 C CA . VAL A 1 131 ? -6.004 -2.92 15.367 1 76.38 131 VAL A CA 1
ATOM 1048 C C . VAL A 1 131 ? -6.363 -3.707 16.625 1 76.38 131 VAL A C 1
ATOM 1050 O O . VAL A 1 131 ? -5.855 -4.809 16.844 1 76.38 131 VAL A O 1
ATOM 1053 N N . ARG A 1 132 ? -7.133 -2.979 17.516 1 69.88 132 ARG A N 1
ATOM 1054 C CA . ARG A 1 132 ? -7.613 -3.609 18.75 1 69.88 132 ARG A CA 1
ATOM 1055 C C . ARG A 1 132 ? -9.086 -3.984 18.625 1 69.88 132 ARG A C 1
ATOM 1057 O O . ARG A 1 132 ? -9.906 -3.17 18.203 1 69.88 132 ARG A O 1
ATOM 1064 N N . PHE A 1 133 ? -9.273 -5.195 18.594 1 58.16 133 PHE A N 1
ATOM 1065 C CA . PHE A 1 133 ? -10.672 -5.598 18.484 1 58.16 133 PHE A CA 1
ATOM 1066 C C . PHE A 1 133 ? -11.25 -5.938 19.859 1 58.16 133 PHE A C 1
ATOM 1068 O O . PHE A 1 133 ? -10.562 -6.52 20.688 1 58.16 133 PHE A O 1
ATOM 1075 N N . PRO A 1 134 ? -12.328 -5.207 20.125 1 55.44 134 PRO A N 1
ATOM 1076 C CA . PRO A 1 134 ? -12.945 -5.465 21.422 1 55.44 134 PRO A CA 1
ATOM 1077 C C . PRO A 1 134 ? -13.281 -6.938 21.641 1 55.44 134 PRO A C 1
ATOM 1079 O O . PRO A 1 134 ? -13.539 -7.664 20.672 1 55.44 134 PRO A O 1
ATOM 1082 N N . SER A 1 135 ? -12.805 -7.531 22.703 1 51.47 135 SER A N 1
ATOM 1083 C CA . SER A 1 135 ? -13.016 -8.898 23.172 1 51.47 135 SER A CA 1
ATOM 1084 C C . SER A 1 135 ? -14.492 -9.266 23.141 1 51.47 135 SER A C 1
ATOM 1086 O O . SER A 1 135 ? -14.875 -10.344 23.609 1 51.47 135 SER A O 1
ATOM 1088 N N . GLY A 1 136 ? -15.227 -8.406 22.734 1 48.84 136 GLY A N 1
ATOM 1089 C CA . GLY A 1 136 ? -16.562 -8.914 23 1 48.84 136 GLY A CA 1
ATOM 1090 C C . GLY A 1 136 ? -16.906 -10.148 22.172 1 48.84 136 GLY A C 1
ATOM 1091 O O . GLY A 1 136 ? -16.062 -10.664 21.438 1 48.84 136 GLY A O 1
ATOM 1092 N N . PRO A 1 137 ? -18.062 -10.68 22.266 1 45.91 137 PRO A N 1
ATOM 1093 C CA . PRO A 1 137 ? -18.484 -11.922 21.625 1 45.91 137 PRO A CA 1
ATOM 1094 C C . PRO A 1 137 ? -17.938 -12.047 20.188 1 45.91 137 PRO A C 1
ATOM 1096 O O . PRO A 1 137 ? -17.578 -11.047 19.578 1 45.91 137 PRO A O 1
ATOM 1099 N N . ARG A 1 138 ? -17.938 -13.281 19.719 1 46.78 138 ARG A N 1
ATOM 1100 C CA . ARG A 1 138 ? -17.422 -13.93 18.516 1 46.78 138 ARG A CA 1
ATOM 1101 C C . ARG A 1 138 ? -17.375 -12.953 17.344 1 46.78 138 ARG A C 1
ATOM 1103 O O . ARG A 1 138 ? -16.609 -13.141 16.391 1 46.78 138 ARG A O 1
ATOM 1110 N N . LYS A 1 139 ? -18.359 -12.164 16.812 1 50.62 139 LYS A N 1
ATOM 1111 C CA . LYS A 1 139 ? -18.859 -12.352 15.453 1 50.62 139 LYS A CA 1
ATOM 1112 C C . LYS A 1 139 ? -18.016 -11.562 14.453 1 50.62 139 LYS A C 1
ATOM 1114 O O . LYS A 1 139 ? -18.188 -11.695 13.242 1 50.62 139 LYS A O 1
ATOM 1119 N N . SER A 1 140 ? -17.531 -10.18 14.531 1 54.25 140 SER A N 1
ATOM 1120 C CA . SER A 1 140 ? -17.719 -9.406 13.312 1 54.25 140 SER A CA 1
ATOM 1121 C C . SER A 1 140 ? -16.453 -9.391 12.469 1 54.25 140 SER A C 1
ATO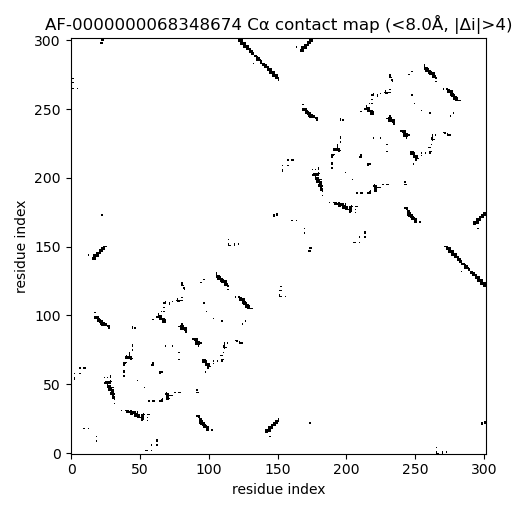M 1123 O O . SER A 1 140 ? -15.344 -9.297 13 1 54.25 140 SER A O 1
ATOM 1125 N N . ALA A 1 141 ? -16.469 -10.078 11.438 1 61.22 141 ALA A N 1
ATOM 1126 C CA . ALA A 1 141 ? -15.484 -9.922 10.367 1 61.22 141 ALA A CA 1
ATOM 1127 C C . ALA A 1 141 ? -15.336 -8.461 9.953 1 61.22 141 ALA A C 1
ATOM 1129 O O . ALA A 1 141 ? -16.328 -7.727 9.898 1 61.22 141 ALA A O 1
ATOM 1130 N N . ARG A 1 142 ? -13.922 -8.008 10.086 1 64.75 142 ARG A N 1
ATOM 1131 C CA . ARG A 1 142 ? -13.695 -6.668 9.562 1 64.75 142 ARG A CA 1
ATOM 1132 C C . ARG A 1 142 ? -12.961 -6.715 8.227 1 64.75 142 ARG A C 1
ATOM 1134 O O . ARG A 1 142 ? -12.062 -7.539 8.039 1 64.75 142 ARG A O 1
ATOM 1141 N N . SER A 1 143 ? -13.477 -5.875 7.297 1 72.44 143 SER A N 1
ATOM 1142 C CA . SER A 1 143 ? -12.836 -5.738 5.992 1 72.44 143 SER A CA 1
ATOM 1143 C C . SER A 1 143 ? -11.859 -4.57 5.98 1 72.44 143 SER A C 1
ATOM 1145 O O . SER A 1 143 ? -12.094 -3.549 6.633 1 72.44 143 SER A O 1
ATOM 1147 N N . MET A 1 144 ? -10.688 -4.855 5.336 1 73.31 144 MET A N 1
ATOM 1148 C CA . MET A 1 144 ? -9.641 -3.848 5.199 1 73.31 144 MET A CA 1
ATOM 1149 C C . MET A 1 144 ? -9.203 -3.713 3.746 1 73.31 144 MET A C 1
ATOM 1151 O O . MET A 1 144 ? -8.258 -4.379 3.314 1 73.31 144 MET A O 1
ATOM 1155 N N . PRO A 1 145 ? -10 -2.857 3.039 1 73.25 145 PRO A N 1
ATOM 1156 C CA . PRO A 1 145 ? -9.523 -2.598 1.679 1 73.25 145 PRO A CA 1
ATOM 1157 C C . PRO A 1 145 ? -8.25 -1.757 1.65 1 73.25 145 PRO A C 1
ATOM 1159 O O . PRO A 1 145 ? -8.148 -0.761 2.371 1 73.25 145 PRO A O 1
ATOM 1162 N N . ILE A 1 146 ? -7.246 -2.252 0.982 1 74.69 146 ILE A N 1
ATOM 1163 C CA . ILE A 1 146 ? -6 -1.524 0.764 1 74.69 146 ILE A CA 1
ATOM 1164 C C . ILE A 1 146 ? -5.91 -1.086 -0.696 1 74.69 146 ILE A C 1
ATOM 1166 O O . ILE A 1 146 ? -6.051 -1.905 -1.606 1 74.69 146 ILE A O 1
ATOM 1170 N N . HIS A 1 147 ? -5.867 0.202 -0.876 1 75.19 147 HIS A N 1
ATOM 1171 C CA . HIS A 1 147 ? -5.652 0.76 -2.207 1 75.19 147 HIS A CA 1
ATOM 1172 C C . HIS A 1 147 ? -4.203 1.202 -2.391 1 75.19 147 HIS A C 1
ATOM 1174 O O . HIS A 1 147 ? -3.668 1.943 -1.563 1 75.19 147 HIS A O 1
ATOM 1180 N N . TYR A 1 148 ? -3.6 0.612 -3.352 1 72.81 148 TYR A N 1
ATOM 1181 C CA . TYR A 1 148 ? -2.275 1.068 -3.762 1 72.81 148 TYR A CA 1
ATOM 1182 C C . TYR A 1 148 ? -2.355 1.895 -5.039 1 72.81 148 TYR A C 1
ATOM 1184 O O . TYR A 1 148 ? -2.926 1.45 -6.039 1 72.81 148 TYR A O 1
ATOM 1192 N N . LEU A 1 149 ? -1.777 3.061 -4.988 1 70.25 149 LEU A N 1
ATOM 1193 C CA . LEU A 1 149 ? -1.897 4.016 -6.082 1 70.25 149 LEU A CA 1
ATOM 1194 C C . LEU A 1 149 ? -0.543 4.262 -6.738 1 70.25 149 LEU A C 1
ATOM 1196 O O . LEU A 1 149 ? 0.464 4.438 -6.051 1 70.25 149 LEU A O 1
ATOM 1200 N N . ARG A 1 150 ? -0.524 4.043 -8.086 1 67.69 150 ARG A N 1
ATOM 1201 C CA . ARG A 1 150 ? 0.678 4.355 -8.852 1 67.69 150 ARG A CA 1
ATOM 1202 C C . ARG A 1 150 ? 0.374 5.348 -9.969 1 67.69 150 ARG A C 1
ATOM 1204 O O . ARG A 1 150 ? -0.647 5.234 -10.648 1 67.69 150 ARG A O 1
ATOM 1211 N N . ARG A 1 151 ? 1.253 6.246 -9.977 1 64.81 151 ARG A N 1
ATOM 1212 C CA . ARG A 1 151 ? 1.148 7.137 -11.133 1 64.81 151 ARG A CA 1
ATOM 1213 C C . ARG A 1 151 ? 2.141 6.738 -12.219 1 64.81 151 ARG A C 1
ATOM 1215 O O . ARG A 1 151 ? 3.289 6.402 -11.93 1 64.81 151 ARG A O 1
ATOM 1222 N N . MET B 1 1 ? 20.578 -4.473 -3.098 1 78.94 1 MET B N 1
ATOM 1223 C CA . MET B 1 1 ? 20.578 -3.73 -1.841 1 78.94 1 MET B CA 1
ATOM 1224 C C . MET B 1 1 ? 19.156 -3.479 -1.36 1 78.94 1 MET B C 1
ATOM 1226 O O . MET B 1 1 ? 18.828 -3.725 -0.196 1 78.94 1 MET B O 1
ATOM 1230 N N . PHE B 1 2 ? 18.219 -3.184 -2.238 1 80.69 2 PHE B N 1
ATOM 1231 C CA . PHE B 1 2 ? 16.844 -2.895 -1.854 1 80.69 2 PHE B CA 1
ATOM 1232 C C . PHE B 1 2 ? 16.219 -4.09 -1.152 1 80.69 2 PHE B C 1
ATOM 1234 O O . PHE B 1 2 ? 15.711 -3.967 -0.035 1 80.69 2 PHE B O 1
ATOM 1241 N N . TYR B 1 3 ? 16.422 -5.23 -1.664 1 86.44 3 TYR B N 1
ATOM 1242 C CA . TYR B 1 3 ? 15.758 -6.418 -1.136 1 86.44 3 TYR B CA 1
ATOM 1243 C C . TYR B 1 3 ? 16.391 -6.855 0.178 1 86.44 3 TYR B C 1
ATOM 1245 O O . TYR B 1 3 ? 15.719 -7.426 1.039 1 86.44 3 TYR B O 1
ATOM 1253 N N . ARG B 1 4 ? 17.641 -6.543 0.3 1 85.56 4 ARG B N 1
ATOM 1254 C CA . ARG B 1 4 ? 18.297 -6.84 1.57 1 85.56 4 ARG B CA 1
ATOM 1255 C C . ARG B 1 4 ? 17.734 -5.977 2.693 1 85.56 4 ARG B C 1
ATOM 1257 O O . ARG B 1 4 ? 17.469 -6.469 3.791 1 85.56 4 ARG B O 1
ATOM 1264 N N . ARG B 1 5 ? 17.547 -4.781 2.377 1 84.12 5 ARG B N 1
ATOM 1265 C CA . ARG B 1 5 ? 16.984 -3.863 3.365 1 84.12 5 ARG B CA 1
ATOM 1266 C C . ARG B 1 5 ? 15.531 -4.227 3.693 1 84.12 5 ARG B C 1
ATOM 1268 O O . ARG B 1 5 ? 15.133 -4.207 4.859 1 84.12 5 ARG B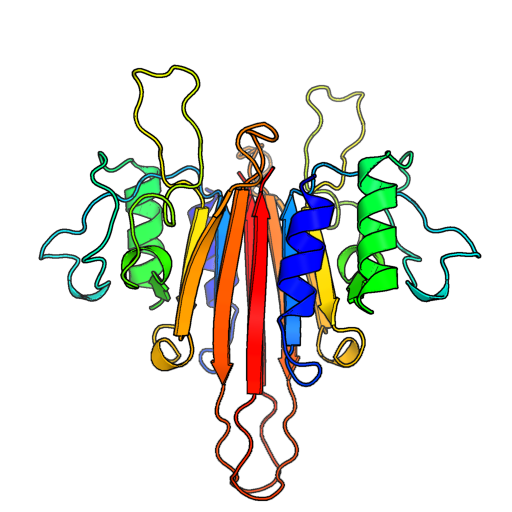 O 1
ATOM 1275 N N . LEU B 1 6 ? 14.875 -4.469 2.619 1 87.25 6 LEU B N 1
ATOM 1276 C CA . LEU B 1 6 ? 13.492 -4.875 2.818 1 87.25 6 LEU B CA 1
ATOM 1277 C C . LEU B 1 6 ? 13.414 -6.129 3.684 1 87.25 6 LEU B C 1
ATOM 1279 O O . LEU B 1 6 ? 12.586 -6.203 4.598 1 87.25 6 LEU B O 1
ATOM 1283 N N . SER B 1 7 ? 14.25 -7.035 3.42 1 90.12 7 SER B N 1
ATOM 1284 C CA . SER B 1 7 ? 14.32 -8.25 4.227 1 90.12 7 SER B CA 1
ATOM 1285 C C . SER B 1 7 ? 14.594 -7.926 5.691 1 90.12 7 SER B C 1
ATOM 1287 O O . SER B 1 7 ? 13.961 -8.492 6.586 1 90.12 7 SER B O 1
ATOM 1289 N N . GLY B 1 8 ? 15.469 -7.035 5.898 1 89.06 8 GLY B N 1
ATOM 1290 C CA . GLY B 1 8 ? 15.773 -6.617 7.258 1 89.06 8 GLY B CA 1
ATOM 1291 C C . GLY B 1 8 ? 14.578 -6.02 7.977 1 89.06 8 GLY B C 1
ATOM 1292 O O . GLY B 1 8 ? 14.352 -6.293 9.156 1 89.06 8 GLY B O 1
ATOM 1293 N N . LEU B 1 9 ? 13.867 -5.262 7.32 1 86.44 9 LEU B N 1
ATOM 1294 C CA . LEU B 1 9 ? 12.695 -4.629 7.906 1 86.44 9 LEU B CA 1
ATOM 1295 C C . LEU B 1 9 ? 11.633 -5.672 8.258 1 86.44 9 LEU B C 1
ATOM 1297 O O . LEU B 1 9 ? 11.031 -5.613 9.328 1 86.44 9 LEU B O 1
ATOM 1301 N N . ILE B 1 10 ? 11.422 -6.609 7.367 1 90 10 ILE B N 1
ATOM 1302 C CA . ILE B 1 10 ? 10.414 -7.645 7.578 1 90 10 ILE B CA 1
ATOM 1303 C C . ILE B 1 10 ? 10.812 -8.516 8.766 1 90 10 ILE B C 1
ATOM 1305 O O . ILE B 1 10 ? 9.953 -8.93 9.555 1 90 10 ILE B O 1
ATOM 1309 N N . ARG B 1 11 ? 12.047 -8.727 8.914 1 91.12 11 ARG B N 1
ATOM 1310 C CA . ARG B 1 11 ? 12.539 -9.578 9.992 1 91.12 11 ARG B CA 1
ATOM 1311 C C . ARG B 1 11 ? 12.281 -8.945 11.359 1 91.12 11 ARG B C 1
ATOM 1313 O O . ARG B 1 11 ? 12.273 -9.633 12.375 1 91.12 11 ARG B O 1
ATOM 1320 N N . GLN B 1 12 ? 12.117 -7.672 11.352 1 87.56 12 GLN B N 1
ATOM 1321 C CA . GLN B 1 12 ? 11.906 -6.957 12.609 1 87.56 12 GLN B CA 1
ATOM 1322 C C . GLN B 1 12 ? 10.445 -7.059 13.055 1 87.56 12 GLN B C 1
ATOM 1324 O O . GLN B 1 12 ? 10.117 -6.719 14.188 1 87.56 12 GLN B O 1
ATOM 1329 N N . VAL B 1 13 ? 9.641 -7.512 12.203 1 85.94 13 VAL B N 1
ATOM 1330 C CA . VAL B 1 13 ? 8.219 -7.605 12.508 1 85.94 13 VAL B CA 1
ATOM 1331 C C . VAL B 1 13 ? 7.93 -8.914 13.242 1 85.94 13 VAL B C 1
ATOM 1333 O O . VAL B 1 13 ? 8.508 -9.953 12.922 1 85.94 13 VAL B O 1
ATOM 1336 N N . LYS B 1 14 ? 7.043 -8.812 14.242 1 83.31 14 LYS B N 1
ATOM 1337 C CA . LYS B 1 14 ? 6.645 -10.023 14.953 1 83.31 14 LYS B CA 1
ATOM 1338 C C . LYS B 1 14 ? 5.922 -10.992 14.023 1 83.31 14 LYS B C 1
ATOM 1340 O O . LYS B 1 14 ? 5.168 -10.57 13.141 1 83.31 14 LYS B O 1
ATOM 1345 N N . THR B 1 15 ? 6.047 -12.234 14.273 1 78.19 15 THR B N 1
ATOM 1346 C CA . THR B 1 15 ? 5.469 -13.281 13.438 1 78.19 15 THR B CA 1
ATOM 1347 C C . THR B 1 15 ? 3.945 -13.258 13.508 1 78.19 15 THR B C 1
ATOM 1349 O O . THR B 1 15 ? 3.268 -13.734 12.594 1 78.19 15 THR B O 1
ATOM 1352 N N . THR B 1 16 ? 3.391 -12.727 14.555 1 75.62 16 THR B N 1
ATOM 1353 C CA . THR B 1 16 ? 1.942 -12.688 14.727 1 75.62 16 THR B CA 1
ATOM 1354 C C . THR B 1 16 ? 1.337 -11.508 13.977 1 75.62 16 THR B C 1
ATOM 1356 O O . THR B 1 16 ? 0.121 -11.445 13.781 1 75.62 16 THR B O 1
ATOM 1359 N N . ASP B 1 17 ? 2.232 -10.68 13.586 1 82.62 17 ASP B N 1
ATOM 1360 C CA . ASP B 1 17 ? 1.75 -9.492 12.891 1 82.62 17 ASP B CA 1
ATOM 1361 C C . ASP B 1 17 ? 1.474 -9.789 11.414 1 82.62 17 ASP B C 1
ATOM 1363 O O . ASP B 1 17 ? 1.96 -10.781 10.875 1 82.62 17 ASP B O 1
ATOM 1367 N N . ILE B 1 18 ? 0.585 -9 10.883 1 85.94 18 ILE B N 1
ATOM 1368 C CA . ILE B 1 18 ? 0.274 -9.109 9.461 1 85.94 18 ILE B CA 1
ATOM 1369 C C . ILE B 1 18 ? 1.167 -8.172 8.656 1 85.94 18 ILE B C 1
ATOM 1371 O O . ILE B 1 18 ? 1.133 -6.953 8.859 1 85.94 18 ILE B O 1
ATOM 1375 N N . VAL B 1 19 ? 1.998 -8.766 7.785 1 90.56 19 VAL B N 1
ATOM 1376 C CA . VAL B 1 19 ? 2.822 -7.969 6.879 1 90.56 19 VAL B CA 1
ATOM 1377 C C . VAL B 1 19 ? 2.133 -7.859 5.52 1 90.56 19 VAL B C 1
ATOM 1379 O O . VAL B 1 19 ? 1.726 -8.867 4.938 1 90.56 19 VAL B O 1
ATOM 1382 N N . ILE B 1 20 ? 1.956 -6.652 5.059 1 91 20 ILE B N 1
ATOM 1383 C CA . ILE B 1 20 ? 1.471 -6.398 3.705 1 91 20 ILE B CA 1
ATOM 1384 C C . ILE B 1 20 ? 2.51 -5.594 2.926 1 91 20 ILE B C 1
ATOM 1386 O O . ILE B 1 20 ? 2.92 -4.516 3.357 1 91 20 ILE B O 1
ATOM 1390 N N . LEU B 1 21 ? 2.969 -6.18 1.834 1 91.19 21 LEU B N 1
ATOM 1391 C CA . LEU B 1 21 ? 3.871 -5.508 0.902 1 91.19 21 LEU B CA 1
ATOM 1392 C C . LEU B 1 21 ? 3.133 -5.102 -0.368 1 91.19 21 LEU B C 1
ATOM 1394 O O . LEU B 1 21 ? 2.461 -5.926 -0.994 1 91.19 21 LEU B O 1
ATOM 1398 N N . ALA B 1 22 ? 3.195 -3.814 -0.686 1 90.31 22 ALA B N 1
ATOM 1399 C CA . ALA B 1 22 ? 2.535 -3.346 -1.902 1 90.31 22 ALA B CA 1
ATOM 1400 C C . ALA B 1 22 ? 3.359 -2.264 -2.594 1 90.31 22 ALA B C 1
ATOM 1402 O 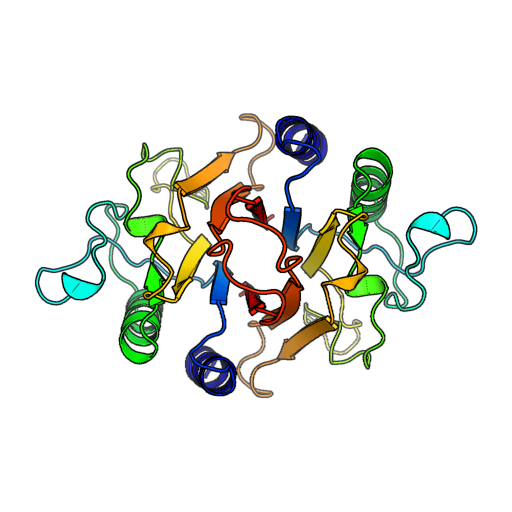O . ALA B 1 22 ? 3.93 -1.393 -1.933 1 90.31 22 ALA B O 1
ATOM 1403 N N . GLY B 1 23 ? 3.424 -2.381 -3.936 1 87.44 23 GLY B N 1
ATOM 1404 C CA . GLY B 1 23 ? 4.086 -1.299 -4.648 1 87.44 23 GLY B CA 1
ATOM 1405 C C . GLY B 1 23 ? 4.77 -1.755 -5.922 1 87.44 23 GLY B C 1
ATOM 1406 O O . GLY B 1 23 ? 4.613 -2.902 -6.34 1 87.44 23 GLY B O 1
ATOM 1407 N N . ASP B 1 24 ? 5.453 -0.777 -6.484 1 83.81 24 ASP B N 1
ATOM 1408 C CA . ASP B 1 24 ? 6.262 -1.008 -7.68 1 83.81 24 ASP B CA 1
ATOM 1409 C C . ASP B 1 24 ? 7.641 -1.55 -7.312 1 83.81 24 ASP B C 1
ATOM 1411 O O . ASP B 1 24 ? 8.453 -0.843 -6.707 1 83.81 24 ASP B O 1
ATOM 1415 N N . ILE B 1 25 ? 7.836 -2.756 -7.648 1 80.69 25 ILE B N 1
ATOM 1416 C CA . ILE B 1 25 ? 9.117 -3.365 -7.305 1 80.69 25 ILE B CA 1
ATOM 1417 C C . ILE B 1 25 ? 10 -3.443 -8.547 1 80.69 25 ILE B C 1
ATOM 1419 O O . ILE B 1 25 ? 11.07 -4.062 -8.523 1 80.69 25 ILE B O 1
ATOM 1423 N N . ASN B 1 26 ? 9.531 -2.857 -9.609 1 80.31 26 ASN B N 1
ATOM 1424 C CA . ASN B 1 26 ? 10.258 -2.857 -10.875 1 80.31 26 ASN B CA 1
ATOM 1425 C C . ASN B 1 26 ? 10.656 -4.27 -11.289 1 80.31 26 ASN B C 1
ATOM 1427 O O . ASN B 1 26 ? 11.82 -4.52 -11.617 1 80.31 26 ASN B O 1
ATOM 1431 N N . ALA B 1 27 ? 9.766 -5.145 -11.219 1 81.69 27 ALA B N 1
ATOM 1432 C CA . ALA B 1 27 ? 10.047 -6.551 -11.508 1 81.69 27 ALA B CA 1
ATOM 1433 C C . ALA B 1 27 ? 8.922 -7.172 -12.336 1 81.69 27 ALA B C 1
ATOM 1435 O O . ALA B 1 27 ? 7.777 -6.723 -12.281 1 81.69 27 ALA B O 1
ATOM 1436 N N . GLN B 1 28 ? 9.391 -8.094 -13.102 1 86.56 28 GLN B N 1
ATOM 1437 C CA . GLN B 1 28 ? 8.438 -9.016 -13.719 1 86.56 28 GLN B CA 1
ATOM 1438 C C . GLN B 1 28 ? 8.633 -10.438 -13.211 1 86.56 28 GLN B C 1
ATOM 1440 O O . GLN B 1 28 ? 9.734 -10.977 -13.273 1 86.56 28 GLN B O 1
ATOM 1445 N N . VAL B 1 29 ? 7.613 -10.953 -12.672 1 86.06 29 VAL B N 1
ATOM 1446 C CA . VAL B 1 29 ? 7.707 -12.266 -12.039 1 86.06 29 VAL B CA 1
ATOM 1447 C C . VAL B 1 29 ? 7.324 -13.344 -13.047 1 86.06 29 VAL B C 1
ATOM 1449 O O . VAL B 1 29 ? 7.902 -14.438 -13.047 1 86.06 29 VAL B O 1
ATOM 1452 N N . GLY B 1 30 ? 6.52 -13.039 -13.93 1 81.06 30 GLY B N 1
ATOM 1453 C CA . GLY B 1 30 ? 6.062 -14.039 -14.891 1 81.06 30 GLY B CA 1
ATOM 1454 C C . GLY B 1 30 ? 5.355 -15.211 -14.234 1 81.06 30 GLY B C 1
ATOM 1455 O O . GLY B 1 30 ? 4.859 -15.094 -13.109 1 81.06 30 GLY B O 1
ATOM 1456 N N . ARG B 1 31 ? 5.254 -16.281 -14.977 1 79.94 31 ARG B N 1
ATOM 1457 C CA . ARG B 1 31 ? 4.625 -17.5 -14.461 1 79.94 31 ARG B CA 1
ATOM 1458 C C . ARG B 1 31 ? 5.574 -18.266 -13.539 1 79.94 31 ARG B C 1
ATOM 1460 O O . ARG B 1 31 ? 6.77 -18.375 -13.828 1 79.94 31 ARG B O 1
ATOM 1467 N N . LEU B 1 32 ? 4.992 -18.703 -12.523 1 80.69 32 LEU B N 1
ATOM 1468 C CA . LEU B 1 32 ? 5.812 -19.438 -11.562 1 80.69 32 LEU B CA 1
ATOM 1469 C C . LEU B 1 32 ? 6.02 -20.875 -12 1 80.69 32 LEU B C 1
ATOM 1471 O O . LEU B 1 32 ? 5.129 -21.484 -12.609 1 80.69 32 LEU B O 1
ATOM 1475 N N . SER B 1 33 ? 7.227 -21.344 -11.703 1 77.69 33 SER B N 1
ATOM 1476 C CA . SER B 1 33 ? 7.57 -22.719 -12.031 1 77.69 33 SER B CA 1
ATOM 1477 C C . SER B 1 33 ? 7.047 -23.688 -10.977 1 77.69 33 SER B C 1
ATOM 1479 O O . SER B 1 33 ? 6.52 -23.266 -9.945 1 77.69 33 SER B O 1
ATOM 1481 N N . SER B 1 34 ? 7.199 -25 -11.258 1 80.06 34 SER B N 1
ATOM 1482 C CA . SER B 1 34 ? 6.785 -26.031 -10.312 1 80.06 34 SER B CA 1
ATOM 1483 C C . SER B 1 34 ? 7.57 -25.938 -9.008 1 80.06 34 SER B C 1
ATOM 1485 O O . SER B 1 34 ? 7.039 -26.25 -7.941 1 80.06 34 SER B O 1
ATOM 1487 N N . LEU B 1 35 ? 8.789 -25.5 -9.102 1 76.81 35 LEU B N 1
ATOM 1488 C CA . LEU B 1 35 ? 9.641 -25.375 -7.922 1 76.81 35 LEU B CA 1
ATOM 1489 C C . LEU B 1 35 ? 9.148 -24.25 -7.012 1 76.81 35 LEU B C 1
ATOM 1491 O O . LEU B 1 35 ? 9.484 -24.219 -5.828 1 76.81 35 LEU B O 1
ATOM 1495 N N . GLU B 1 36 ? 8.359 -23.406 -7.641 1 80.88 36 GLU B N 1
ATOM 1496 C CA . GLU B 1 36 ? 7.855 -22.25 -6.895 1 80.88 36 GLU B CA 1
ATOM 1497 C C . GLU B 1 36 ? 6.391 -22.453 -6.516 1 80.88 36 GLU B C 1
ATOM 1499 O O . GLU B 1 36 ? 5.699 -21.484 -6.172 1 80.88 36 GLU B O 1
ATOM 1504 N N . SER B 1 37 ? 6.02 -23.656 -6.539 1 77.94 37 SER B N 1
ATOM 1505 C CA . SER B 1 37 ? 4.613 -23.984 -6.328 1 77.94 37 SER B CA 1
ATOM 1506 C C . SER B 1 37 ? 4.152 -23.562 -4.938 1 77.94 37 SER B C 1
ATOM 1508 O O . SER B 1 37 ? 2.977 -23.25 -4.734 1 77.94 37 SER B O 1
ATOM 1510 N N . HIS B 1 38 ? 5.109 -23.547 -4.031 1 80.06 38 HIS B N 1
ATOM 1511 C CA . HIS B 1 38 ? 4.754 -23.172 -2.666 1 80.06 38 HIS B CA 1
ATOM 1512 C C . HIS B 1 38 ? 4.324 -21.703 -2.59 1 80.06 38 HIS B C 1
ATOM 1514 O O . HIS B 1 38 ? 3.672 -21.297 -1.628 1 80.06 38 HIS B O 1
ATOM 1520 N N . LEU B 1 39 ? 4.699 -20.906 -3.566 1 84.25 39 LEU B N 1
ATOM 1521 C CA . LEU B 1 39 ? 4.266 -19.516 -3.648 1 84.25 39 LEU B CA 1
ATOM 1522 C C . LEU B 1 39 ? 2.963 -19.406 -4.434 1 84.25 39 LEU B C 1
ATOM 1524 O O . LEU B 1 39 ? 2.383 -18.312 -4.527 1 84.25 39 LEU B O 1
ATOM 1528 N N . GLY B 1 40 ? 2.506 -20.5 -4.852 1 75.94 40 GLY B N 1
ATOM 1529 C CA . GLY B 1 40 ? 1.352 -20.516 -5.734 1 75.94 40 GLY B CA 1
ATOM 1530 C C . GLY B 1 40 ? 1.65 -19.953 -7.113 1 75.94 40 GLY B C 1
ATOM 1531 O O . GLY B 1 40 ? 2.551 -20.438 -7.805 1 75.94 40 GLY B O 1
ATOM 1532 N N . GLY B 1 41 ? 0.979 -18.781 -7.547 1 62.94 41 GLY B N 1
ATOM 1533 C CA . GLY B 1 41 ? 1.29 -17.969 -8.711 1 62.94 41 GLY B CA 1
ATOM 1534 C C . GLY B 1 41 ? 0.774 -18.562 -10.008 1 62.94 41 GLY B C 1
ATOM 1535 O O . GLY B 1 41 ? 1.414 -18.422 -11.055 1 62.94 41 GLY B O 1
ATOM 1536 N N . ARG B 1 42 ? -0.214 -19.172 -9.969 1 67.88 42 ARG B N 1
ATOM 1537 C CA . ARG B 1 42 ? -0.777 -19.844 -11.133 1 67.88 42 ARG B CA 1
ATOM 1538 C C . ARG B 1 42 ? -1.313 -18.844 -12.148 1 67.88 42 ARG B C 1
ATOM 1540 O O . ARG B 1 42 ? -1.464 -19.172 -13.328 1 67.88 42 ARG B O 1
ATOM 1547 N N . PHE B 1 43 ? -1.352 -17.688 -11.695 1 69 43 PHE B N 1
ATOM 1548 C CA . PHE B 1 43 ? -2.061 -16.734 -12.555 1 69 43 PHE B CA 1
ATOM 1549 C C . PHE B 1 43 ? -1.153 -15.578 -12.953 1 69 43 PHE B C 1
ATOM 1551 O O . PHE B 1 43 ? -1.634 -14.492 -13.289 1 69 43 PHE B O 1
ATOM 1558 N N . GLY B 1 44 ? 0.111 -15.734 -12.93 1 69.12 44 GLY B N 1
ATOM 1559 C CA . GLY B 1 44 ? 1.012 -14.672 -13.352 1 69.12 44 GLY B CA 1
ATOM 1560 C C . GLY B 1 44 ? 0.899 -14.344 -14.828 1 69.12 44 GLY B C 1
ATOM 1561 O O . GLY B 1 44 ? 0.427 -15.164 -15.617 1 69.12 44 GLY B O 1
ATOM 1562 N N . VAL B 1 45 ? 1.165 -13.031 -15.172 1 73.31 45 VAL B N 1
ATOM 1563 C CA . VAL B 1 45 ? 1.172 -12.602 -16.562 1 73.31 45 VAL B CA 1
ATOM 1564 C C . VAL B 1 45 ? 2.291 -13.312 -17.328 1 73.31 45 VAL B C 1
ATOM 1566 O O . VAL B 1 45 ? 3.354 -13.586 -16.766 1 73.31 45 VAL B O 1
ATOM 1569 N N . ASP B 1 46 ? 1.947 -13.664 -18.516 1 76.19 46 ASP B N 1
ATOM 1570 C CA . ASP B 1 46 ? 2.967 -14.289 -19.359 1 76.19 46 ASP B CA 1
ATOM 1571 C C . ASP B 1 46 ? 4.059 -13.281 -19.734 1 76.19 46 ASP B C 1
ATOM 1573 O O . ASP B 1 46 ? 3.879 -12.477 -20.641 1 76.19 46 ASP B O 1
ATOM 1577 N N . ALA B 1 47 ? 5.062 -13.227 -18.938 1 79 47 ALA B N 1
ATOM 1578 C CA . ALA B 1 47 ? 6.203 -12.344 -19.141 1 79 47 ALA B CA 1
ATOM 1579 C C . ALA B 1 47 ? 7.496 -12.992 -18.656 1 79 47 ALA B C 1
ATOM 1581 O O . ALA B 1 47 ? 7.469 -13.922 -17.859 1 79 47 ALA B O 1
ATOM 1582 N N . SER B 1 48 ? 8.57 -12.531 -19.266 1 85.75 48 SER B N 1
ATOM 1583 C CA . SER B 1 48 ? 9.875 -13.047 -18.859 1 85.75 48 SER B CA 1
ATOM 1584 C C . SER B 1 48 ? 10.258 -12.555 -17.469 1 85.75 48 SER B C 1
ATOM 1586 O O . SER B 1 48 ? 10.125 -11.367 -17.172 1 85.75 48 SER B O 1
ATOM 1588 N N . ARG B 1 49 ? 10.766 -13.523 -16.766 1 89 49 ARG B N 1
ATOM 1589 C CA . ARG B 1 49 ? 11.203 -13.211 -15.414 1 89 49 ARG B CA 1
ATOM 1590 C C . ARG B 1 49 ? 12.445 -12.328 -15.43 1 89 49 ARG B C 1
ATOM 1592 O O . ARG B 1 49 ? 13.398 -12.594 -16.172 1 89 49 ARG B O 1
ATOM 1599 N N . THR B 1 50 ? 12.328 -11.25 -14.625 1 90.31 50 THR B N 1
ATOM 1600 C CA . THR B 1 50 ? 13.5 -10.398 -14.445 1 90.31 50 THR B CA 1
ATOM 1601 C C . THR B 1 50 ? 14.266 -10.781 -13.188 1 90.31 50 THR B C 1
ATOM 1603 O O . THR B 1 50 ? 13.781 -11.57 -12.375 1 90.31 50 THR B O 1
ATOM 1606 N N . ASP B 1 51 ? 15.531 -10.242 -13.102 1 90.56 51 ASP B N 1
ATOM 1607 C CA . ASP B 1 51 ? 16.312 -10.461 -11.891 1 90.56 51 ASP B CA 1
ATOM 1608 C C . ASP B 1 51 ? 15.562 -9.984 -10.656 1 90.56 51 ASP B C 1
ATOM 1610 O O . ASP B 1 51 ? 15.555 -10.664 -9.625 1 90.56 51 ASP B O 1
ATOM 1614 N N . ASN B 1 52 ? 14.961 -8.867 -10.805 1 88.19 52 ASN B N 1
ATOM 1615 C CA . ASN B 1 52 ? 14.188 -8.336 -9.688 1 88.19 52 ASN B CA 1
ATOM 1616 C C . ASN B 1 52 ? 12.984 -9.219 -9.367 1 88.19 52 ASN B C 1
ATOM 1618 O O . ASN B 1 52 ? 12.594 -9.336 -8.203 1 88.19 52 ASN B O 1
ATOM 1622 N N . GLY B 1 53 ? 12.469 -9.773 -10.422 1 89.31 53 GLY B N 1
ATOM 1623 C CA . GLY B 1 53 ? 11.406 -10.742 -10.195 1 89.31 53 GLY B CA 1
ATOM 1624 C C . GLY B 1 53 ? 11.852 -11.922 -9.344 1 89.31 53 GLY B C 1
ATOM 1625 O O . GLY B 1 53 ? 11.141 -12.328 -8.422 1 89.31 53 GLY B O 1
ATOM 1626 N N . ASP B 1 54 ? 13.008 -12.383 -9.672 1 91.25 54 ASP B N 1
ATOM 1627 C CA . ASP B 1 54 ? 13.578 -13.484 -8.898 1 91.25 54 ASP B CA 1
ATOM 1628 C C . ASP B 1 54 ? 13.812 -13.078 -7.445 1 91.25 54 ASP B C 1
ATOM 1630 O O . ASP B 1 54 ? 13.516 -13.844 -6.527 1 91.25 54 ASP B O 1
ATOM 1634 N N . ARG B 1 55 ? 14.297 -11.945 -7.293 1 91.44 55 ARG B N 1
ATOM 1635 C CA . ARG B 1 55 ? 14.586 -11.461 -5.949 1 91.44 55 ARG B CA 1
ATOM 1636 C C . ARG B 1 55 ? 13.297 -11.281 -5.148 1 91.44 55 ARG B C 1
ATOM 1638 O O . ARG B 1 55 ? 13.258 -11.562 -3.949 1 91.44 55 ARG B O 1
ATOM 1645 N N . HIS B 1 56 ? 12.305 -10.805 -5.84 1 91.12 56 HIS B N 1
ATOM 1646 C CA . HIS B 1 56 ? 11.008 -10.633 -5.195 1 91.12 56 HIS B CA 1
ATOM 1647 C C . HIS B 1 56 ? 10.438 -11.969 -4.73 1 91.12 56 HIS B C 1
ATOM 1649 O O . HIS B 1 56 ? 9.977 -12.086 -3.594 1 91.12 56 HIS B O 1
ATOM 1655 N N . LEU B 1 57 ? 10.523 -12.961 -5.559 1 91.88 57 LEU B N 1
ATOM 1656 C CA . LEU B 1 57 ? 10.016 -14.281 -5.219 1 91.88 57 LEU B CA 1
ATOM 1657 C C . LEU B 1 57 ? 10.828 -14.906 -4.09 1 91.88 57 LEU B C 1
ATOM 1659 O O . LEU B 1 57 ? 10.273 -15.555 -3.199 1 91.88 57 LEU B O 1
ATOM 1663 N N . GLN B 1 58 ? 12.094 -14.688 -4.176 1 93.19 58 GLN B N 1
ATOM 1664 C CA . GLN B 1 58 ? 12.953 -15.188 -3.109 1 93.19 58 GLN B CA 1
ATOM 1665 C C . GLN B 1 58 ? 12.609 -14.531 -1.774 1 93.19 58 GLN B C 1
ATOM 1667 O O . GLN B 1 58 ? 12.594 -15.195 -0.735 1 93.19 58 GLN B O 1
ATOM 1672 N N . LEU B 1 59 ? 12.375 -13.289 -1.835 1 93.12 59 LEU B N 1
ATOM 1673 C CA . LEU B 1 59 ? 11.969 -12.57 -0.63 1 93.12 59 LEU B CA 1
ATOM 1674 C C . LEU B 1 59 ? 10.688 -13.164 -0.054 1 93.12 59 LEU B C 1
ATOM 1676 O O . LEU B 1 59 ? 10.586 -13.383 1.156 1 93.12 59 LEU B O 1
ATOM 1680 N N . CYS B 1 60 ? 9.766 -13.383 -0.927 1 93.56 60 CYS B N 1
ATOM 1681 C CA . CYS B 1 60 ? 8.508 -13.969 -0.483 1 93.56 60 CYS B CA 1
ATOM 1682 C C . CYS B 1 60 ? 8.742 -15.336 0.149 1 93.56 60 CYS B C 1
ATOM 1684 O O . CYS B 1 60 ? 8.172 -15.648 1.197 1 93.56 60 CYS B O 1
ATOM 1686 N N . ALA B 1 61 ? 9.539 -16.078 -0.465 1 93.06 61 ALA B N 1
ATOM 1687 C CA . ALA B 1 61 ? 9.852 -17.406 0.056 1 93.06 61 ALA B CA 1
ATOM 1688 C C . ALA B 1 61 ? 10.555 -17.328 1.407 1 93.06 61 ALA B C 1
ATOM 1690 O O . ALA B 1 61 ? 10.18 -18.016 2.357 1 93.06 61 ALA B O 1
ATOM 1691 N N . ASP B 1 62 ? 11.5 -16.484 1.524 1 94 62 ASP B N 1
ATOM 1692 C CA . ASP B 1 62 ? 12.328 -16.359 2.719 1 94 62 ASP B CA 1
ATOM 1693 C C . ASP B 1 62 ? 11.5 -15.891 3.914 1 94 62 ASP B C 1
ATOM 1695 O O . ASP B 1 62 ? 11.781 -16.266 5.055 1 94 62 ASP B O 1
ATOM 1699 N N . HIS B 1 63 ? 10.57 -15.07 3.637 1 93.94 63 HIS B N 1
ATOM 1700 C CA . HIS B 1 63 ? 9.852 -14.43 4.738 1 93.94 63 HIS B CA 1
ATOM 1701 C C . HIS B 1 63 ? 8.414 -14.938 4.82 1 93.94 63 HIS B C 1
ATOM 1703 O O . HIS B 1 63 ? 7.586 -14.352 5.516 1 93.94 63 HIS B O 1
ATOM 1709 N N . LYS B 1 64 ? 8.086 -15.992 4.094 1 93.44 64 LYS B N 1
ATOM 1710 C CA . LYS B 1 64 ? 6.777 -16.641 4.102 1 93.44 64 LYS B CA 1
ATOM 1711 C C . LYS B 1 64 ? 5.668 -15.648 3.775 1 93.44 64 LYS B C 1
ATOM 1713 O O . LYS B 1 64 ? 4.691 -15.531 4.52 1 93.44 64 LYS B O 1
ATOM 1718 N N . LEU B 1 65 ? 5.93 -15 2.697 1 93.69 65 LEU B N 1
ATOM 1719 C CA . LEU B 1 65 ? 4.906 -14.109 2.162 1 93.69 65 LEU B CA 1
ATOM 1720 C C . LEU B 1 65 ? 4.137 -14.781 1.029 1 93.69 65 LEU B C 1
ATOM 1722 O O . LEU B 1 65 ? 4.715 -15.531 0.239 1 93.69 65 LEU B O 1
ATOM 1726 N N . PHE B 1 66 ? 2.885 -14.531 1.017 1 92.94 66 PHE B N 1
ATOM 1727 C CA . PHE B 1 66 ? 2.008 -14.992 -0.054 1 92.94 66 PHE B CA 1
ATOM 1728 C C . PHE B 1 66 ? 1.834 -13.914 -1.114 1 92.94 66 PHE B C 1
ATOM 1730 O O . PHE B 1 66 ? 1.273 -12.852 -0.838 1 92.94 66 PHE B O 1
ATOM 1737 N N . PRO B 1 67 ? 2.326 -14.164 -2.359 1 93.12 67 PRO B N 1
ATOM 1738 C CA . PRO B 1 67 ? 2.113 -13.18 -3.428 1 93.12 67 PRO B CA 1
ATOM 1739 C C . PRO B 1 67 ? 0.669 -13.156 -3.926 1 93.12 67 PRO B C 1
ATOM 1741 O O . PRO B 1 67 ? 0.305 -13.922 -4.82 1 93.12 67 PRO B O 1
ATOM 1744 N N . ALA B 1 68 ? -0.07 -12.227 -3.484 1 90.94 68 ALA B N 1
ATOM 1745 C CA . ALA B 1 68 ? -1.501 -12.164 -3.77 1 90.94 68 ALA B CA 1
ATOM 1746 C C . ALA B 1 68 ? -1.753 -11.836 -5.238 1 90.94 68 ALA B C 1
ATOM 1748 O O . ALA B 1 68 ? -2.664 -12.391 -5.859 1 90.94 68 ALA B O 1
ATOM 1749 N N . SER B 1 69 ? -1.003 -10.953 -5.875 1 87.56 69 SER B N 1
ATOM 1750 C CA . SER B 1 69 ? -1.203 -10.469 -7.234 1 87.56 69 SER B CA 1
ATOM 1751 C C . SER B 1 69 ? -1.117 -11.609 -8.25 1 87.56 69 SER B C 1
ATOM 1753 O O . SER B 1 69 ? -1.773 -11.57 -9.289 1 87.56 69 SER B O 1
ATOM 1755 N N . THR B 1 70 ? -0.337 -12.633 -7.902 1 85.38 70 THR B N 1
ATOM 1756 C CA . THR B 1 70 ? -0.137 -13.711 -8.859 1 85.38 70 THR B CA 1
ATOM 1757 C C . THR B 1 70 ? -0.981 -14.93 -8.484 1 85.38 70 THR B C 1
ATOM 1759 O O . THR B 1 70 ? -0.957 -15.945 -9.188 1 85.38 70 THR B O 1
ATOM 1762 N N . ASN B 1 71 ? -1.699 -14.852 -7.41 1 87.31 71 ASN B N 1
ATOM 1763 C CA . ASN B 1 71 ? -2.406 -16.047 -6.957 1 87.31 71 ASN B CA 1
ATOM 1764 C C . ASN B 1 71 ? -3.918 -15.859 -7.012 1 87.31 71 ASN B C 1
ATOM 1766 O O . ASN B 1 71 ? -4.676 -16.812 -6.844 1 87.31 71 ASN B O 1
ATOM 1770 N N . LEU B 1 72 ? -4.348 -14.734 -7.195 1 84.44 72 LEU B N 1
ATOM 1771 C CA . LEU B 1 72 ? -5.777 -14.477 -7.34 1 84.44 72 LEU B CA 1
ATOM 1772 C C . LEU B 1 72 ? -6.148 -14.289 -8.805 1 84.44 72 LEU B C 1
ATOM 1774 O O . LEU B 1 72 ? -5.52 -13.5 -9.516 1 84.44 72 LEU B O 1
ATOM 1778 N N . GLN B 1 73 ? -7.043 -15.023 -9.195 1 80.94 73 GLN B N 1
ATOM 1779 C CA . GLN B 1 73 ? -7.395 -15.094 -10.609 1 80.94 73 GLN B CA 1
ATOM 1780 C C . GLN B 1 73 ? -8.172 -13.852 -11.047 1 80.94 73 GLN B C 1
ATOM 1782 O O . GLN B 1 73 ? -9.219 -13.539 -10.484 1 80.94 73 GLN B O 1
ATOM 1787 N N . HIS B 1 74 ? -7.586 -13.188 -12.008 1 83.69 74 HIS B N 1
ATOM 1788 C CA . HIS B 1 74 ? -8.242 -12.062 -12.672 1 83.69 74 HIS B CA 1
ATOM 1789 C C . HIS B 1 74 ? -7.914 -12.039 -14.164 1 83.69 74 HIS B C 1
ATOM 1791 O O . HIS B 1 74 ? -6.961 -12.68 -14.609 1 83.69 74 HIS B O 1
ATOM 1797 N N . LYS B 1 75 ? -8.797 -11.391 -14.906 1 83.19 75 LYS B N 1
ATOM 1798 C CA . LYS B 1 75 ? -8.445 -11.117 -16.297 1 83.19 75 LYS B CA 1
ATOM 1799 C C . LYS B 1 75 ? -7.148 -10.32 -16.391 1 83.19 75 LYS B C 1
ATOM 1801 O O . LYS B 1 75 ? -6.781 -9.602 -15.469 1 83.19 75 LYS B O 1
ATOM 1806 N N . ARG B 1 76 ? -6.527 -10.453 -17.547 1 80.56 76 ARG B N 1
ATOM 1807 C CA . ARG B 1 76 ? -5.25 -9.781 -17.766 1 80.56 76 ARG B CA 1
ATOM 1808 C C . ARG B 1 76 ? -5.363 -8.281 -17.531 1 80.56 76 ARG B C 1
ATOM 1810 O O . ARG B 1 76 ? -4.473 -7.676 -16.938 1 80.56 76 ARG B O 1
ATOM 1817 N N . SER B 1 77 ? -6.438 -7.707 -17.953 1 80.19 77 SER B N 1
ATOM 1818 C CA . SER B 1 77 ? -6.629 -6.266 -17.828 1 80.19 77 SER B CA 1
ATOM 1819 C C . SER B 1 77 ? -6.699 -5.832 -16.375 1 80.19 77 SER B C 1
ATOM 1821 O O . SER B 1 77 ? -6.477 -4.66 -16.047 1 80.19 77 SER B O 1
ATOM 1823 N N . HIS B 1 78 ? -6.973 -6.812 -15.492 1 84.44 78 HIS B N 1
ATOM 1824 C CA . HIS B 1 78 ? -7.082 -6.496 -14.07 1 84.44 78 HIS B CA 1
ATOM 1825 C C . HIS B 1 78 ? -5.82 -6.906 -13.312 1 84.44 78 HIS B C 1
ATOM 1827 O O . HIS B 1 78 ? -5.824 -6.977 -12.086 1 84.44 78 HIS B O 1
ATOM 1833 N N . ARG B 1 79 ? -4.75 -7.125 -14.102 1 83.81 79 ARG B N 1
ATOM 1834 C CA . ARG B 1 79 ? -3.482 -7.496 -13.477 1 83.81 79 ARG B CA 1
ATOM 1835 C C . ARG B 1 79 ? -2.361 -6.555 -13.906 1 83.81 79 ARG B C 1
ATOM 1837 O O . ARG B 1 79 ? -1.492 -6.207 -13.109 1 83.81 79 ARG B O 1
ATOM 1844 N N . VAL B 1 80 ? -2.422 -6.113 -15.078 1 83 80 VAL B N 1
ATOM 1845 C CA . VAL B 1 80 ? -1.358 -5.273 -15.625 1 83 80 VAL B CA 1
ATOM 1846 C C . VAL B 1 80 ? -1.435 -3.879 -15.008 1 83 80 VAL B C 1
ATOM 1848 O O . VAL B 1 80 ? -2.525 -3.371 -14.734 1 83 80 VAL B O 1
ATOM 1851 N N . THR B 1 81 ? -0.261 -3.363 -14.75 1 83.81 81 THR B N 1
ATOM 1852 C CA . THR B 1 81 ? -0.221 -2.076 -14.062 1 83.81 81 THR B CA 1
ATOM 1853 C C . THR B 1 81 ? 0.64 -1.079 -14.836 1 83.81 81 THR B C 1
ATOM 1855 O O . THR B 1 81 ? 0.827 0.057 -14.398 1 83.81 81 THR B O 1
ATOM 1858 N N . CYS B 1 82 ? 1.209 -1.479 -15.914 1 81.38 82 CYS B N 1
ATOM 1859 C CA . CYS B 1 82 ? 2.041 -0.57 -16.688 1 81.38 82 CYS B CA 1
ATOM 1860 C C . CYS B 1 82 ? 1.698 -0.656 -18.172 1 81.38 82 CYS B C 1
ATOM 1862 O O . CYS B 1 82 ? 1.73 -1.738 -18.766 1 81.38 82 CYS B O 1
ATOM 1864 N N . ARG B 1 83 ? 1.414 0.486 -18.641 1 78.06 83 ARG B N 1
ATOM 1865 C CA . ARG B 1 83 ? 1.141 0.58 -20.078 1 78.06 83 ARG B CA 1
ATOM 1866 C C . ARG B 1 83 ? 2.436 0.703 -20.875 1 78.06 83 ARG B C 1
ATOM 1868 O O . ARG B 1 83 ? 3.316 1.49 -20.516 1 78.06 83 ARG B O 1
ATOM 1875 N N . PRO B 1 84 ? 2.416 -0.07 -21.938 1 78.69 84 PRO B N 1
ATOM 1876 C CA . PRO B 1 84 ? 3.627 0.039 -22.75 1 78.69 84 PRO B CA 1
ATOM 1877 C C . PRO B 1 84 ? 3.705 1.356 -23.516 1 78.69 84 PRO B C 1
ATOM 1879 O O . PRO B 1 84 ? 2.672 1.942 -23.859 1 78.69 84 PRO B O 1
ATOM 1882 N N . PRO B 1 85 ? 4.984 1.783 -23.75 1 77.38 85 PRO B N 1
ATOM 1883 C CA . PRO B 1 85 ? 5.172 3.025 -24.5 1 77.38 85 PRO B CA 1
ATOM 1884 C C . PRO B 1 85 ? 4.641 2.934 -25.938 1 77.38 85 PRO B C 1
ATOM 1886 O O . PRO B 1 85 ? 4.219 3.943 -26.5 1 77.38 85 PRO B O 1
ATOM 1889 N N . THR B 1 86 ? 4.734 1.747 -26.453 1 81.62 86 THR B N 1
ATOM 1890 C CA . THR B 1 86 ? 4.254 1.547 -27.812 1 81.62 86 THR B CA 1
ATOM 1891 C C . THR B 1 86 ? 3.178 0.465 -27.844 1 81.62 86 THR B C 1
ATOM 1893 O O . THR B 1 86 ? 3.139 -0.411 -26.984 1 81.62 86 THR B O 1
ATOM 1896 N N . ALA B 1 87 ? 2.324 0.546 -28.844 1 79.75 87 ALA B N 1
ATOM 1897 C CA . ALA B 1 87 ? 1.188 -0.363 -28.969 1 79.75 87 ALA B CA 1
ATOM 1898 C C . ALA B 1 87 ? 1.655 -1.793 -29.219 1 79.75 87 ALA B C 1
ATOM 1900 O O . ALA B 1 87 ? 0.929 -2.75 -28.938 1 79.75 87 ALA B O 1
ATOM 1901 N N . ASN B 1 88 ? 2.85 -1.916 -29.672 1 82.5 88 ASN B N 1
ATOM 1902 C CA . ASN B 1 88 ? 3.338 -3.242 -30.031 1 82.5 88 ASN B CA 1
ATOM 1903 C C . ASN B 1 88 ? 3.98 -3.947 -28.844 1 82.5 88 ASN B C 1
ATOM 1905 O O . ASN B 1 88 ? 4.41 -5.098 -28.953 1 82.5 88 ASN B O 1
ATOM 1909 N N . GLN B 1 89 ? 4.016 -3.244 -27.828 1 80 89 GLN B N 1
ATOM 1910 C CA . GLN B 1 89 ? 4.586 -3.84 -26.625 1 80 89 GLN B CA 1
ATOM 1911 C C . GLN B 1 89 ? 3.492 -4.301 -25.672 1 80 89 GLN B C 1
ATOM 1913 O O . GLN B 1 89 ? 2.406 -3.721 -25.641 1 80 89 GLN B O 1
ATOM 1918 N N . PRO B 1 90 ? 3.781 -5.391 -25.047 1 77.81 90 PRO B N 1
ATOM 1919 C CA . PRO B 1 90 ? 2.752 -5.895 -24.125 1 77.81 90 PRO B CA 1
ATOM 1920 C C . PRO B 1 90 ? 2.631 -5.059 -22.859 1 77.81 90 PRO B C 1
ATOM 1922 O O . PRO B 1 90 ? 3.594 -4.41 -22.453 1 77.81 90 PRO B O 1
ATOM 1925 N N . TRP B 1 91 ? 1.452 -5.137 -22.297 1 8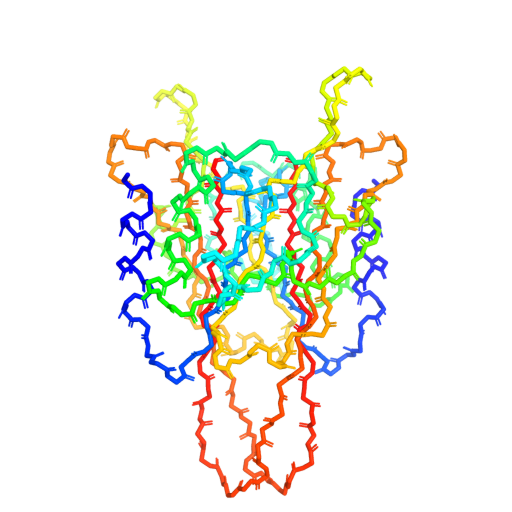0.31 91 TRP B N 1
ATOM 1926 C CA . TRP B 1 91 ? 1.253 -4.59 -20.969 1 80.31 91 TRP B CA 1
ATOM 1927 C C . TRP B 1 91 ? 1.991 -5.418 -19.922 1 80.31 91 TRP B C 1
ATOM 1929 O O . TRP B 1 91 ? 2.125 -6.637 -20.062 1 80.31 91 TRP B O 1
ATOM 1939 N N . THR B 1 92 ? 2.533 -4.688 -18.875 1 82 92 THR B N 1
ATOM 1940 C CA . THR B 1 92 ? 3.318 -5.41 -17.875 1 82 92 THR B CA 1
ATOM 1941 C C . THR B 1 92 ? 2.742 -5.199 -16.484 1 82 92 THR B C 1
ATOM 1943 O O . THR B 1 92 ? 1.972 -4.266 -16.25 1 82 92 THR B O 1
ATOM 1946 N N . GLU B 1 93 ? 3.051 -6.184 -15.68 1 85.81 93 GLU B N 1
ATOM 1947 C CA . GLU B 1 93 ? 2.709 -6.113 -14.258 1 85.81 93 GLU B CA 1
ATOM 1948 C C . GLU B 1 93 ? 3.924 -5.73 -13.414 1 85.81 93 GLU B C 1
ATOM 1950 O O . GLU B 1 93 ? 4.852 -6.527 -13.258 1 85.81 93 GLU B O 1
ATOM 1955 N N . LEU B 1 94 ? 3.857 -4.473 -12.875 1 83.25 94 LEU B N 1
ATOM 1956 C CA . LEU B 1 94 ? 4.992 -3.984 -12.094 1 83.25 94 LEU B CA 1
ATOM 1957 C C . LEU B 1 94 ? 4.629 -3.852 -10.625 1 83.25 94 LEU B C 1
ATOM 1959 O O . LEU B 1 94 ? 5.504 -3.887 -9.758 1 83.25 94 LEU B O 1
ATOM 1963 N N . ASP B 1 95 ? 3.363 -3.682 -10.398 1 86.56 95 ASP B N 1
ATOM 1964 C CA . ASP B 1 95 ? 2.877 -3.525 -9.031 1 86.56 95 ASP B CA 1
ATOM 1965 C C . ASP B 1 95 ? 2.432 -4.867 -8.453 1 86.56 95 ASP B C 1
ATOM 1967 O O . ASP B 1 95 ? 1.683 -5.605 -9.094 1 86.56 95 ASP B O 1
ATOM 1971 N N . TYR B 1 96 ? 2.928 -5.148 -7.277 1 89.19 96 TYR B N 1
ATOM 1972 C CA . TYR B 1 96 ? 2.619 -6.426 -6.641 1 89.19 96 TYR B CA 1
ATOM 1973 C C . TYR B 1 96 ? 2.158 -6.223 -5.203 1 89.19 96 TYR B C 1
ATOM 1975 O O . TYR B 1 96 ? 2.551 -5.25 -4.551 1 89.19 96 TYR B O 1
ATOM 1983 N N . VAL B 1 97 ? 1.353 -7.133 -4.828 1 91.75 97 VAL B N 1
ATOM 1984 C CA . VAL B 1 97 ? 0.9 -7.188 -3.443 1 91.75 97 VAL B CA 1
ATOM 1985 C C . VAL B 1 97 ? 1.218 -8.555 -2.848 1 91.75 97 VAL B C 1
ATOM 1987 O O . VAL B 1 97 ? 0.954 -9.586 -3.473 1 91.75 97 VAL B O 1
ATOM 1990 N N . ALA B 1 98 ? 1.826 -8.531 -1.686 1 93.06 98 ALA B N 1
ATOM 1991 C CA . ALA B 1 98 ? 2.088 -9.758 -0.935 1 93.06 98 ALA B CA 1
ATOM 1992 C C . ALA B 1 98 ? 1.688 -9.594 0.53 1 93.06 98 ALA B C 1
ATOM 1994 O O . ALA B 1 98 ? 1.714 -8.492 1.071 1 93.06 98 ALA B O 1
ATOM 1995 N N . ILE B 1 99 ? 1.296 -10.703 1.129 1 93 99 ILE B N 1
ATOM 1996 C CA . ILE B 1 99 ? 0.872 -10.688 2.525 1 93 99 ILE B CA 1
ATOM 1997 C C . ILE B 1 99 ? 1.493 -11.875 3.262 1 93 99 ILE B C 1
ATOM 1999 O O . ILE B 1 99 ? 1.914 -12.852 2.637 1 93 99 ILE B O 1
ATOM 2003 N N . SER B 1 100 ? 1.618 -11.719 4.605 1 92.38 100 SER B N 1
ATOM 2004 C CA . SER B 1 100 ? 2.066 -12.867 5.391 1 92.38 100 SER B CA 1
ATOM 2005 C C . SER B 1 100 ? 1.292 -14.125 5.023 1 92.38 100 SER B C 1
ATOM 2007 O O . SER B 1 100 ? 0.06 -14.117 4.98 1 92.38 100 SER B O 1
ATOM 2009 N N . HIS B 1 101 ? 2.035 -15.18 4.824 1 91.81 101 HIS B N 1
ATOM 2010 C CA . HIS B 1 101 ? 1.435 -16.422 4.348 1 91.81 101 HIS B CA 1
ATOM 2011 C C . HIS B 1 101 ? 0.375 -16.922 5.32 1 91.81 101 HIS B C 1
ATOM 2013 O O . HIS B 1 101 ? -0.664 -17.438 4.902 1 91.81 101 HIS B O 1
ATOM 2019 N N . ARG B 1 102 ? 0.584 -16.812 6.578 1 86.81 102 ARG B N 1
ATOM 2020 C CA . ARG B 1 102 ? -0.346 -17.266 7.609 1 86.81 102 ARG B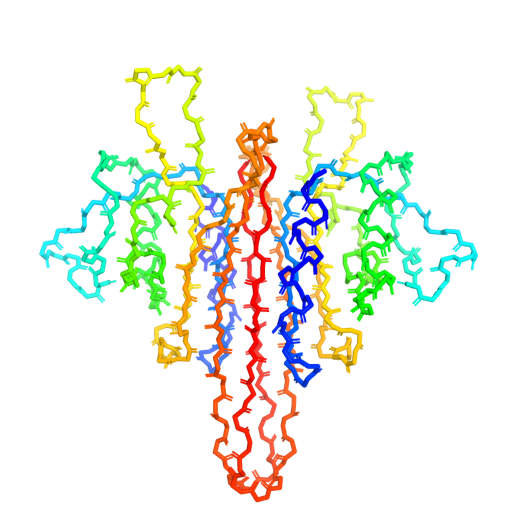 CA 1
ATOM 2021 C C . ARG B 1 102 ? -1.697 -16.578 7.469 1 86.81 102 ARG B C 1
ATOM 2023 O O . ARG B 1 102 ? -2.721 -17.109 7.906 1 86.81 102 ARG B O 1
ATOM 2030 N N . TRP B 1 103 ? -1.695 -15.453 6.824 1 86.44 103 TRP B N 1
ATOM 2031 C CA . TRP B 1 103 ? -2.914 -14.656 6.727 1 86.44 103 TRP B CA 1
ATOM 2032 C C . TRP B 1 103 ? -3.441 -14.641 5.293 1 86.44 103 TRP B C 1
ATOM 2034 O O . TRP B 1 103 ? -4.238 -13.773 4.926 1 86.44 103 TRP B O 1
ATOM 2044 N N . LYS B 1 104 ? -3.068 -15.562 4.469 1 89.25 104 LYS B N 1
ATOM 2045 C CA . LYS B 1 104 ? -3.402 -15.562 3.047 1 89.25 104 LYS B CA 1
ATOM 2046 C C . LYS B 1 104 ? -4.91 -15.695 2.836 1 89.25 104 LYS B C 1
ATOM 2048 O O . LYS B 1 104 ? -5.449 -15.195 1.849 1 89.25 104 LYS B O 1
ATOM 2053 N N . ILE B 1 105 ? -5.57 -16.297 3.805 1 87.19 105 ILE B N 1
ATOM 2054 C CA . ILE B 1 105 ? -7 -16.531 3.643 1 87.19 105 ILE B CA 1
ATOM 2055 C C . ILE B 1 105 ? -7.766 -15.219 3.822 1 87.19 105 ILE B C 1
ATOM 2057 O O . ILE B 1 105 ? -8.938 -15.125 3.447 1 87.19 105 ILE B O 1
ATOM 2061 N N . THR B 1 106 ? -7.102 -14.242 4.434 1 85.25 106 THR B N 1
ATOM 2062 C CA . THR B 1 106 ? -7.777 -12.984 4.699 1 85.25 106 THR B CA 1
ATOM 2063 C C . THR B 1 106 ? -7.902 -12.156 3.422 1 85.25 106 THR B C 1
ATOM 2065 O O . THR B 1 106 ? -8.773 -11.289 3.318 1 85.25 106 THR B O 1
ATOM 2068 N N . ILE B 1 107 ? -6.992 -12.32 2.467 1 89.25 107 ILE B N 1
ATOM 2069 C CA . ILE B 1 107 ? -7.039 -11.547 1.229 1 89.25 107 ILE B CA 1
ATOM 2070 C C . ILE B 1 107 ? -8.07 -12.156 0.282 1 89.25 107 ILE B C 1
ATOM 2072 O O . ILE B 1 107 ? -7.953 -13.312 -0.116 1 89.25 107 ILE B O 1
ATOM 2076 N N . GLN B 1 108 ? -9.039 -11.383 -0.047 1 89.31 108 GLN B N 1
ATOM 2077 C CA . GLN B 1 108 ? -10.18 -11.875 -0.818 1 89.31 108 GLN B CA 1
ATOM 2078 C C . GLN B 1 108 ? -10.07 -11.461 -2.283 1 89.31 108 GLN B C 1
ATOM 2080 O O . GLN B 1 108 ? -10.656 -12.102 -3.158 1 89.31 108 GLN B O 1
ATOM 2085 N N . ASP B 1 109 ? -9.445 -10.414 -2.504 1 89.62 109 ASP B N 1
ATOM 2086 C CA . ASP B 1 109 ? -9.336 -9.875 -3.857 1 89.62 109 ASP B CA 1
ATOM 2087 C C . ASP B 1 109 ? -8.102 -8.992 -4 1 89.62 109 ASP B C 1
ATOM 2089 O O . ASP B 1 109 ? -7.645 -8.391 -3.025 1 89.62 109 ASP B O 1
ATOM 2093 N N . CYS B 1 110 ? -7.5 -9.047 -5.176 1 90 110 CYS B N 1
ATOM 2094 C CA . CYS B 1 110 ? -6.383 -8.188 -5.555 1 90 110 CYS B CA 1
ATOM 2095 C C . CYS B 1 110 ? -6.398 -7.906 -7.051 1 90 110 CYS B C 1
ATOM 2097 O O . CYS B 1 110 ? -6.148 -8.797 -7.863 1 90 110 CYS B O 1
ATOM 2099 N N . ARG B 1 111 ? -6.645 -6.652 -7.41 1 88.06 111 ARG B N 1
ATOM 2100 C CA . ARG B 1 111 ? -6.766 -6.359 -8.836 1 88.06 111 ARG B CA 1
ATOM 2101 C C . ARG B 1 111 ? -6.383 -4.914 -9.133 1 88.06 111 ARG B C 1
ATOM 2103 O O . ARG B 1 111 ? -6.402 -4.066 -8.242 1 88.06 111 ARG B O 1
ATOM 2110 N N . SER B 1 112 ? -6.008 -4.707 -10.398 1 86.25 112 SER B N 1
ATOM 2111 C CA . SER B 1 112 ? -5.68 -3.365 -10.867 1 86.25 112 SER B CA 1
ATOM 2112 C C . SER B 1 112 ? -6.871 -2.717 -11.57 1 86.25 112 SER B C 1
ATOM 2114 O O . SER B 1 112 ? -7.746 -3.41 -12.086 1 86.25 112 SER B O 1
ATOM 2116 N N . PHE B 1 113 ? -6.902 -1.398 -11.391 1 82.56 113 PHE B N 1
ATOM 2117 C CA . PHE B 1 113 ? -7.898 -0.572 -12.055 1 82.56 113 PHE B CA 1
ATOM 2118 C C . PHE B 1 113 ? -7.23 0.494 -12.914 1 82.56 113 PHE B C 1
ATOM 2120 O O . PHE B 1 113 ? -6.242 1.104 -12.5 1 82.56 113 PHE B O 1
ATOM 2127 N N . TRP B 1 114 ? -7.645 0.527 -14.125 1 74 114 TRP B N 1
ATOM 2128 C CA . TRP B 1 114 ? -7.133 1.543 -15.039 1 74 114 TRP B CA 1
ATOM 2129 C C . TRP B 1 114 ? -8.141 2.668 -15.227 1 74 114 TRP B C 1
ATOM 2131 O O . TRP B 1 114 ? -9.352 2.43 -15.211 1 74 114 TRP B O 1
ATOM 2141 N N . GLY B 1 115 ? -7.73 3.938 -14.906 1 60.53 115 GLY B N 1
ATOM 2142 C CA . GLY B 1 115 ? -8.602 5.035 -15.297 1 60.53 115 GLY B CA 1
ATOM 2143 C C . GLY B 1 115 ? -9.07 4.941 -16.734 1 60.53 115 GLY B C 1
ATOM 2144 O O . GLY B 1 115 ? -8.734 3.988 -17.453 1 60.53 115 GLY B O 1
ATOM 2145 N N . THR B 1 116 ? -9.945 5.844 -17.141 1 54.81 116 THR B N 1
ATOM 2146 C CA . THR B 1 116 ? -10.438 5.891 -18.5 1 54.81 116 THR B CA 1
ATOM 2147 C C . THR B 1 116 ? -9.281 5.852 -19.5 1 54.81 116 THR B C 1
ATOM 2149 O O . THR B 1 116 ? -8.133 6.09 -19.125 1 54.81 116 THR B O 1
ATOM 2152 N N . GLN B 1 117 ? -9.641 5.352 -20.641 1 49.19 117 GLN B N 1
ATOM 2153 C CA . GLN B 1 117 ? -8.781 5.246 -21.812 1 49.19 117 GLN B CA 1
ATOM 2154 C C . GLN B 1 117 ? -7.855 6.457 -21.938 1 49.19 117 GLN B C 1
ATOM 2156 O O . GLN B 1 117 ? -6.773 6.367 -22.516 1 49.19 117 GLN B O 1
ATOM 2161 N N . PHE B 1 118 ? -8.289 7.527 -21.375 1 46.75 118 PHE B N 1
ATOM 2162 C CA . PHE B 1 118 ? -7.582 8.773 -21.656 1 46.75 118 PHE B CA 1
ATOM 2163 C C . PHE B 1 118 ? -6.551 9.062 -20.562 1 46.75 118 PHE B C 1
ATOM 2165 O O . PHE B 1 118 ? -5.633 9.859 -20.766 1 46.75 118 PHE B O 1
ATOM 2172 N N . ASP B 1 119 ? -6.742 8.609 -19.344 1 52.81 119 ASP B N 1
ATOM 2173 C CA . ASP B 1 119 ? -5.848 9.008 -18.266 1 52.81 119 ASP B CA 1
ATOM 2174 C C . ASP B 1 119 ? -4.773 7.949 -18.031 1 52.81 119 ASP B C 1
ATOM 2176 O O . ASP B 1 119 ? -5.035 6.93 -17.391 1 52.81 119 ASP B O 1
ATOM 2180 N N . SER B 1 120 ? -3.936 7.602 -18.953 1 52.69 120 SER B N 1
ATOM 2181 C CA . SER B 1 120 ? -3.047 6.496 -19.312 1 52.69 120 SER B CA 1
ATOM 2182 C C . SER B 1 120 ? -2.18 6.09 -18.125 1 52.69 120 SER B C 1
ATOM 2184 O O . SER B 1 120 ? -1.875 4.906 -17.938 1 52.69 120 SER B O 1
ATOM 2186 N N . ASP B 1 121 ? -1.642 7.098 -17.406 1 60.19 121 ASP B N 1
ATOM 2187 C CA . ASP B 1 121 ? -0.428 6.637 -16.734 1 60.19 121 ASP B CA 1
ATOM 2188 C C . ASP B 1 121 ? -0.708 6.277 -15.281 1 60.19 121 ASP B C 1
ATOM 2190 O O . ASP B 1 121 ? 0.202 5.887 -14.547 1 60.19 121 ASP B O 1
ATOM 2194 N N . HIS B 1 122 ? -2.107 6.297 -15.047 1 68.25 122 HIS B N 1
ATOM 2195 C CA . HIS B 1 122 ? -2.326 6.039 -13.633 1 68.25 122 HIS B CA 1
ATOM 2196 C C . HIS B 1 122 ? -2.994 4.684 -13.414 1 68.25 122 HIS B C 1
ATOM 2198 O O . HIS B 1 122 ? -3.92 4.32 -14.141 1 68.25 122 HIS B O 1
ATOM 2204 N N . THR B 1 123 ? -2.373 3.947 -12.625 1 81.12 123 THR B N 1
ATOM 2205 C CA . THR B 1 123 ? -2.939 2.656 -12.258 1 81.12 123 THR B CA 1
ATOM 2206 C C . THR B 1 123 ? -3.164 2.578 -10.75 1 81.12 123 THR B C 1
ATOM 2208 O O . THR B 1 123 ? -2.459 3.23 -9.977 1 81.12 123 THR B O 1
ATOM 2211 N N . MET B 1 124 ? -4.277 1.991 -10.438 1 83.56 124 MET B N 1
ATOM 2212 C CA . MET B 1 124 ? -4.578 1.695 -9.039 1 83.56 124 MET B CA 1
ATOM 2213 C C . MET B 1 124 ? -4.68 0.19 -8.812 1 83.56 124 MET B C 1
ATOM 2215 O O . MET B 1 124 ? -5.266 -0.527 -9.625 1 83.56 124 MET B O 1
ATOM 2219 N N . VAL B 1 125 ? -4.039 -0.213 -7.805 1 86.56 125 VAL B N 1
ATOM 2220 C CA . VAL B 1 125 ? -4.195 -1.6 -7.379 1 86.56 125 VAL B CA 1
ATOM 2221 C C . VAL B 1 125 ? -4.98 -1.652 -6.07 1 86.56 125 VAL B C 1
ATOM 2223 O O . VAL B 1 125 ? -4.688 -0.906 -5.133 1 86.56 125 VAL B O 1
ATOM 2226 N N . ARG B 1 126 ? -6.02 -2.48 -6.023 1 87.88 126 ARG B N 1
ATOM 2227 C CA . ARG B 1 126 ? -6.824 -2.67 -4.82 1 87.88 126 ARG B CA 1
ATOM 2228 C C . ARG B 1 126 ? -6.668 -4.086 -4.273 1 87.88 126 ARG B C 1
ATOM 2230 O O . ARG B 1 126 ? -6.816 -5.062 -5.012 1 87.88 126 ARG B O 1
ATOM 2237 N N . ALA B 1 127 ? -6.34 -4.098 -3.008 1 90.19 127 ALA B N 1
ATOM 2238 C CA . ALA B 1 127 ? -6.395 -5.359 -2.273 1 90.19 127 ALA B CA 1
ATOM 2239 C C . ALA B 1 127 ? -7.48 -5.324 -1.205 1 90.19 127 ALA B C 1
ATOM 2241 O O . ALA B 1 127 ? -7.617 -4.336 -0.482 1 90.19 127 ALA B O 1
ATOM 2242 N N . HIS B 1 128 ? -8.312 -6.395 -1.186 1 89.44 128 HIS B N 1
ATOM 2243 C CA . HIS B 1 128 ? -9.383 -6.52 -0.204 1 89.44 128 HIS B CA 1
ATOM 2244 C C . HIS B 1 128 ? -9.094 -7.652 0.777 1 89.44 128 HIS B C 1
ATOM 2246 O O . HIS B 1 128 ? -9.016 -8.82 0.381 1 89.44 128 HIS B O 1
ATOM 2252 N N . LEU B 1 129 ? -8.953 -7.18 2.066 1 88 129 LEU B N 1
ATOM 2253 C CA . LEU B 1 129 ? -8.68 -8.148 3.125 1 88 129 LEU B CA 1
ATOM 2254 C C . LEU B 1 129 ? -9.828 -8.195 4.125 1 88 129 LEU B C 1
ATOM 2256 O O . LEU B 1 129 ? -10.398 -7.16 4.469 1 88 129 LEU B O 1
ATOM 2260 N N . THR B 1 130 ? -10.148 -9.391 4.559 1 84.38 130 THR B N 1
ATOM 2261 C CA . THR B 1 130 ? -11.102 -9.578 5.645 1 84.38 130 THR B CA 1
ATOM 2262 C C . THR B 1 130 ? -10.453 -10.344 6.797 1 84.38 130 THR B C 1
ATOM 2264 O O . THR B 1 130 ? -10.055 -11.5 6.633 1 84.38 130 THR B O 1
ATOM 2267 N N . VAL B 1 131 ? -10.328 -9.586 7.898 1 76.56 131 VAL B N 1
ATOM 2268 C CA . VAL B 1 131 ? -9.734 -10.211 9.078 1 76.56 131 VAL B CA 1
ATOM 2269 C C . VAL B 1 131 ? -10.836 -10.594 10.062 1 76.56 131 VAL B C 1
ATOM 2271 O O . VAL B 1 131 ? -11.695 -9.773 10.391 1 76.56 131 VAL B O 1
ATOM 2274 N N . ARG B 1 132 ? -10.859 -11.938 10.359 1 70.06 132 ARG B N 1
ATOM 2275 C CA . ARG B 1 132 ? -11.812 -12.461 11.328 1 70.06 132 ARG B CA 1
ATOM 2276 C C . ARG B 1 132 ? -11.141 -12.719 12.672 1 70.06 132 ARG B C 1
ATOM 2278 O O . ARG B 1 132 ? -10.07 -13.336 12.727 1 70.06 132 ARG B O 1
ATOM 2285 N N . PHE B 1 133 ? -11.516 -11.938 13.555 1 58.47 133 PHE B N 1
ATOM 2286 C CA . PHE B 1 133 ? -10.898 -12.156 14.859 1 58.47 133 PHE B CA 1
ATOM 2287 C C . PHE B 1 133 ? -11.797 -13 15.758 1 58.47 133 PHE B C 1
ATOM 2289 O O . PHE B 1 133 ? -13.023 -12.852 15.734 1 58.47 133 PHE B O 1
ATOM 2296 N N . PRO B 1 134 ? -11.188 -14.062 16.188 1 55.75 134 PRO B N 1
ATOM 2297 C CA . PRO B 1 134 ? -11.977 -14.945 17.047 1 55.75 134 PRO B CA 1
ATOM 2298 C C . PRO B 1 134 ? -12.562 -14.211 18.25 1 55.75 134 PRO B C 1
ATOM 2300 O O . PRO B 1 134 ? -11.977 -13.242 18.734 1 55.75 134 PRO B O 1
ATOM 2303 N N . SER B 1 135 ? -13.867 -14.234 18.422 1 51.84 135 SER B N 1
ATOM 2304 C CA . SER B 1 135 ? -14.664 -13.688 19.516 1 51.84 135 SER B CA 1
ATOM 2305 C C . SER B 1 135 ? -14.078 -14.07 20.875 1 51.84 135 SER B C 1
ATOM 2307 O O . SER B 1 135 ? -14.664 -13.766 21.922 1 51.84 135 SER B O 1
ATOM 2309 N N . GLY B 1 136 ? -13.094 -14.695 20.844 1 48.84 136 GLY B N 1
ATOM 2310 C CA . GLY B 1 136 ? -12.867 -15.094 22.234 1 48.84 136 GLY B CA 1
ATOM 2311 C C . GLY B 1 136 ? -12.555 -13.922 23.141 1 48.84 136 GLY B C 1
ATOM 2312 O O . GLY B 1 136 ? -12.57 -12.773 22.703 1 48.84 136 GLY B O 1
ATOM 2313 N N . PRO B 1 137 ? -12.359 -14.117 24.391 1 45.75 137 PRO B N 1
ATOM 2314 C CA . PRO B 1 137 ? -12.148 -13.078 25.391 1 45.75 137 PRO B CA 1
ATOM 2315 C C . PRO B 1 137 ? -11.336 -11.898 24.875 1 45.75 137 PRO B C 1
ATOM 2317 O O . PRO B 1 137 ? -10.648 -12.023 23.844 1 45.75 137 PRO B O 1
ATOM 2320 N N . ARG B 1 138 ? -11.344 -10.812 25.656 1 46.47 138 ARG B N 1
ATOM 2321 C CA . ARG B 1 138 ? -10.852 -9.445 25.562 1 46.47 138 ARG B CA 1
ATOM 2322 C C . ARG B 1 138 ? -9.625 -9.359 24.656 1 46.47 138 ARG B C 1
ATOM 2324 O O . ARG B 1 138 ? -9.211 -8.273 24.266 1 46.47 138 ARG B O 1
ATOM 2331 N N . LYS B 1 139 ? -8.57 -10.172 24.547 1 49.94 139 LYS B N 1
ATOM 2332 C CA . LYS B 1 139 ? -7.25 -9.594 24.766 1 49.94 139 LYS B CA 1
ATOM 2333 C C . LYS B 1 139 ? -6.727 -8.914 23.5 1 49.94 139 LYS B C 1
ATOM 2335 O O . LYS B 1 139 ? -6.062 -7.879 23.578 1 49.94 139 LYS B O 1
ATOM 2340 N N . SER B 1 140 ? -6.172 -9.586 22.25 1 53.81 140 SER B N 1
ATOM 2341 C CA . SER B 1 140 ? -4.824 -9.32 21.75 1 53.81 140 SER B CA 1
ATOM 2342 C C . SER B 1 140 ? -4.848 -8.32 20.594 1 53.81 140 SER B C 1
ATOM 2344 O O . SER B 1 140 ? -5.75 -8.344 19.766 1 53.81 140 SER B O 1
ATOM 2346 N N . ALA B 1 141 ? -4.398 -7.199 20.875 1 60.81 141 ALA B N 1
ATOM 2347 C CA . ALA B 1 141 ? -4.039 -6.25 19.812 1 60.81 141 ALA B CA 1
ATOM 2348 C C . ALA B 1 141 ? -3.215 -6.926 18.719 1 60.81 141 ALA B C 1
ATOM 2350 O O . ALA B 1 141 ? -2.371 -7.777 19.016 1 60.81 141 ALA B O 1
ATOM 2351 N N . ARG B 1 142 ? -3.846 -6.75 17.406 1 64.81 142 ARG B N 1
ATOM 2352 C CA . ARG B 1 142 ? -3.02 -7.238 16.297 1 64.81 142 ARG B CA 1
ATOM 2353 C C . ARG B 1 142 ? -2.389 -6.082 15.531 1 64.81 142 ARG B C 1
ATOM 2355 O O . ARG B 1 142 ? -3.025 -5.047 15.32 1 64.81 142 ARG B O 1
ATOM 2362 N N . SER B 1 143 ? -1.054 -6.277 15.242 1 72.25 143 SER B N 1
ATOM 2363 C CA . SER B 1 143 ? -0.326 -5.305 14.438 1 72.25 143 SER B CA 1
ATOM 2364 C C . SER B 1 143 ? -0.333 -5.695 12.961 1 72.25 143 SER B C 1
ATOM 2366 O O . SER B 1 143 ? -0.304 -6.883 12.633 1 72.25 143 SER B O 1
ATOM 2368 N N . MET B 1 144 ? -0.527 -4.637 12.125 1 73.06 144 MET B N 1
ATOM 2369 C CA . MET B 1 144 ? -0.534 -4.812 10.672 1 73.06 144 MET B CA 1
ATOM 2370 C C . MET B 1 144 ? 0.42 -3.83 10 1 73.06 144 MET B C 1
ATOM 2372 O O . MET B 1 144 ? 0.012 -2.742 9.594 1 73.06 144 MET B O 1
ATOM 2376 N N . PRO B 1 145 ? 1.709 -4.293 9.984 1 72.56 145 PRO B N 1
ATOM 2377 C CA . PRO B 1 145 ? 2.627 -3.438 9.234 1 72.56 145 PRO B CA 1
ATOM 2378 C C . PRO B 1 145 ? 2.367 -3.471 7.727 1 72.56 145 PRO B C 1
ATOM 2380 O O . PRO B 1 145 ? 2.176 -4.547 7.152 1 72.56 145 PRO B O 1
ATOM 2383 N N . ILE B 1 146 ? 2.176 -2.324 7.152 1 74.19 146 ILE B N 1
ATOM 2384 C CA . ILE B 1 146 ? 2.027 -2.178 5.711 1 74.19 146 ILE B CA 1
ATOM 2385 C C . ILE B 1 146 ? 3.285 -1.542 5.125 1 74.19 146 ILE B C 1
ATOM 2387 O O . ILE B 1 146 ? 3.732 -0.491 5.59 1 74.19 146 ILE B O 1
ATOM 2391 N N . HIS B 1 147 ? 3.926 -2.258 4.258 1 75.19 147 HIS B N 1
ATOM 2392 C CA . HIS B 1 147 ? 5.074 -1.732 3.525 1 75.19 147 HIS B CA 1
ATOM 2393 C C . HIS B 1 147 ? 4.684 -1.336 2.105 1 75.19 147 HIS B C 1
ATOM 2395 O O . HIS B 1 147 ? 4.086 -2.129 1.376 1 75.19 147 HIS B O 1
ATOM 2401 N N . TYR B 1 148 ? 4.867 -0.099 1.831 1 72.19 148 TYR B N 1
ATOM 2402 C CA . TYR B 1 148 ? 4.719 0.384 0.463 1 72.19 148 TYR B CA 1
ATOM 2403 C C . TYR B 1 148 ? 6.078 0.57 -0.202 1 72.19 148 TYR B C 1
ATOM 2405 O O . TYR B 1 148 ? 6.961 1.23 0.351 1 72.19 148 TYR B O 1
ATOM 2413 N N . LEU B 1 149 ? 6.23 -0.004 -1.351 1 69.56 149 LEU B N 1
ATOM 2414 C CA . LEU B 1 149 ? 7.52 -0.03 -2.033 1 69.56 149 LEU B CA 1
ATOM 2415 C C . LEU B 1 149 ? 7.457 0.749 -3.342 1 69.56 149 LEU B C 1
ATOM 2417 O O . LEU B 1 149 ? 6.496 0.612 -4.105 1 69.56 149 LEU B O 1
ATOM 2421 N N . ARG B 1 150 ? 8.391 1.721 -3.477 1 67.5 150 ARG B N 1
ATOM 2422 C CA . ARG B 1 150 ? 8.516 2.449 -4.734 1 67.5 150 ARG B CA 1
ATOM 2423 C C . ARG B 1 150 ? 9.938 2.352 -5.281 1 67.5 150 ARG B C 1
ATOM 2425 O O . ARG B 1 150 ? 10.906 2.463 -4.527 1 67.5 150 ARG B O 1
ATOM 2432 N N . ARG B 1 151 ? 9.891 2.068 -6.504 1 64.56 151 ARG B N 1
ATOM 2433 C CA . ARG B 1 151 ? 11.203 2.145 -7.145 1 64.56 151 ARG B CA 1
ATOM 2434 C C . ARG B 1 151 ? 11.383 3.48 -7.855 1 64.56 151 ARG B C 1
ATOM 2436 O O . ARG B 1 151 ? 10.461 3.982 -8.5 1 64.56 151 ARG B O 1
#

pLDDT: mean 80.39, std 11.71, range [45.75, 94.0]

Radius of gyration: 18.61 Å; Cα contacts (8 Å, |Δi|>4): 686; chains: 2; bounding box: 43×52×56 Å

Solvent-accessible surface area (backbone atoms only — not comparable to full-atom values): 15846 Å² total; per-residue (Å²): 110,63,64,58,52,50,49,53,56,56,68,70,52,61,86,84,34,42,44,35,41,34,34,35,64,72,26,28,55,21,58,53,50,80,90,40,44,90,51,46,19,86,49,31,59,93,48,72,62,33,73,48,15,51,50,49,52,48,48,25,62,76,67,46,31,30,41,43,51,23,54,40,86,64,58,67,77,28,49,38,53,39,77,45,94,45,91,87,43,70,67,36,46,34,55,43,37,30,30,30,41,93,52,49,84,26,53,75,46,49,37,30,46,70,49,60,92,80,51,67,70,38,27,33,36,39,35,34,27,42,51,71,56,80,24,49,75,50,74,69,68,39,41,39,41,35,36,37,37,40,89,108,64,65,58,52,51,49,54,58,57,67,71,49,61,86,85,34,41,43,34,41,35,32,35,64,72,25,28,55,22,57,54,50,80,90,39,44,91,51,46,19,84,49,30,58,93,48,73,64,35,75,48,15,52,51,51,52,48,48,25,62,75,66,45,31,28,40,43,52,22,53,40,85,65,58,68,79,28,50,38,54,38,75,46,96,44,90,88,44,70,69,36,47,34,56,43,37,31,29,31,41,94,50,49,83,26,53,75,45,48,38,32,45,69,48,60,91,78,50,67,67,37,26,34,35,40,33,35,28,43,50,71,51,79,21,50,73,56,73,74,68,39,42,39,40,35,37,36,36,41,89

Foldseek 3Di:
DVLVVVLVVLVPDDLQAKEKEKEFQVWAQAADDPVLCLLPQRAGDHDDGDPSNVSVSVSCVVNQKRWQLRHDDDPPQFRFQADDPDPPDDGGHRITMIMRNVQSVQWDDWTKDDPPPVVPNGIDIDIGGHDDDPPDDDDDDHHYDYHYDYD/DVLVVVLVVLVPDDLQAKEKEKEFQVWAQAADDPVLCLLPQRAGDHDDGDPSNVSVSVSCVVNQKRWQLRHDDDPPQFRFQADDPDPPDDGGHRITMIMHNVQSVQWDDWTKDDPPPVVHGGIDIDIGGHDDDPPDDDDDDHHYDYHYDYD

Secondary structure (DSSP, 8-state):
-HHHHHHHHHHTS-TTSPPEEEEE------S--GGGGGG--TT--S-PPPHHHHHHHHHHHHTTEEEGGGTS---GGGT--B--SSTTSPPB--EEEEEEGGGGGGEEEEEEEEPPTTSTT-EEEEEEEEE-----SS--EEEEEEEEEE-/-HHHHHHHHHHTS-TTSPPEEEEE------SPPGGGGGG--TT--S-PPPHHHHHHHHHHHHTTEEEGGGTS---GGGT--B--SSTTSPPB--EEEEEEGGGGGGEEEEEEEE--TTSTT-EEEEEEEEEE----SS---EEEEEEEEE-

Organism: Clonorchis sinensis (NCBI:txid79923)

Sequence (302 aa):
MFYRRLSGLIRQVKTTDIVILAGDINAQVGRLSSLESHLGGRFGVDASRTDNGDRHLQLCADHKLFPASTNLQHKRSHRVTCRPPTANQPWTELDYVAISHRWKITIQDCRSFWGTQFDSDHTMVRAHLTVRFPSGPRKSARSMPIHYLRRMFYRRLSGLIRQVKTTDIVILAGDINAQVGRLSSLESHLGGRFGVDASRTDNGDRHLQLCADHKLFPASTNLQHKRSHRVTCRPPTANQPWTELDYVAISHRWKITIQDCRSFWGTQFDSDHTMVRAHLTVRFPSGPRKSARSMPIHYLRR

Nearest PDB structures (foldseek):
  3w2y-assembly2_D  TM=6.869E-01  e=2.855E-02  Methanothermobacter thermautotrophicus str. Delta H
  2v0r-assembly2_B  TM=7.090E-01  e=9.100E-02  Homo sapiens
  3g91-assembly1_A  TM=6.726E-01  e=1.523E-01  Methanothermobacter thermautotrophicus str. Delta H
  7n3y-assembly2_C  TM=5.336E-01  e=6.699E-01  Saccharomyces cerevisiae
  7n3y-assembly1_A  TM=5.559E-01  e=1.547E+00  Saccharomyces cerevisiae